Protein AF-A0A3M2G4J8-F1 (afdb_monomer)

Mean predicted aligned error: 15.22 Å

Solvent-accessible surface area (backbone atoms only — not comparable to full-atom values): 12371 Å² total; per-residue (Å²): 129,66,92,89,57,54,75,66,62,50,49,55,54,38,57,73,34,79,82,50,46,74,56,87,51,72,47,81,39,73,73,84,58,72,68,58,63,54,56,43,57,76,70,67,57,76,44,78,45,58,54,90,66,58,70,65,59,54,51,50,52,52,51,51,49,53,53,51,51,51,50,51,52,49,52,54,50,50,51,52,53,47,54,51,50,53,51,55,51,51,53,46,52,69,47,47,54,35,48,50,51,39,49,55,52,51,55,51,75,67,36,89,88,61,86,73,54,73,66,56,50,51,54,48,55,48,52,40,50,50,26,52,52,52,47,51,52,52,51,52,53,51,51,52,51,52,41,72,70,37,99,73,62,78,83,75,56,92,47,92,41,68,44,62,68,57,49,54,50,52,51,49,54,51,48,58,50,39,71,76,37,79,92,54,88,86,79,87,87,79,64,95,83,60,68,73,48,82,55,74,86,78,90,83,124

Sequence (205 aa):
MMPEMNGYDFDNQLRNDPELAVIPFVFLTAKTALPDVRFGKELGVDDYIKKPFESMDLISTVKGKLKRAKERRRVIAQEADRLKNDILFHLRHEIMTPLTTIQGWTDLLTCPEIEFTPDQLQEWLHMMRWACNRISKLMDDFTQLIYLQSDSGFFLYREHCESIPLLARVQTAIRTFGTAHPELTLRDIITSDTPACFGLPGFTG

Structure (mmCIF, N/CA/C/O backbone):
data_AF-A0A3M2G4J8-F1
#
_entry.id   AF-A0A3M2G4J8-F1
#
loop_
_atom_site.group_PDB
_atom_site.id
_atom_site.type_symbol
_atom_site.label_atom_id
_atom_site.label_alt_id
_atom_site.label_comp_id
_atom_site.label_asym_id
_atom_site.label_entity_id
_atom_site.label_seq_id
_atom_site.pdbx_PDB_ins_code
_atom_site.Cartn_x
_atom_site.Cartn_y
_atom_site.Cartn_z
_atom_site.occupancy
_atom_site.B_iso_or_equiv
_atom_site.auth_seq_id
_atom_site.auth_comp_id
_atom_site.auth_asym_id
_atom_site.auth_atom_id
_atom_site.pdbx_PDB_model_num
ATOM 1 N N . MET A 1 1 ? -30.275 -7.104 34.104 1.00 55.69 1 MET A N 1
ATOM 2 C CA . MET A 1 1 ? -29.550 -7.680 32.949 1.00 55.69 1 MET A CA 1
ATOM 3 C C . MET A 1 1 ? -30.262 -7.233 31.683 1.00 55.69 1 MET A C 1
ATOM 5 O O . MET A 1 1 ? -31.435 -6.892 31.789 1.00 55.69 1 MET A O 1
ATOM 9 N N . MET A 1 2 ? -29.566 -7.160 30.545 1.00 70.31 2 MET A N 1
ATOM 10 C CA . MET A 1 2 ? -30.222 -6.915 29.253 1.00 70.31 2 MET A CA 1
ATOM 11 C C . MET A 1 2 ? -31.077 -8.146 28.881 1.00 70.31 2 MET A C 1
ATOM 13 O O . MET A 1 2 ? -3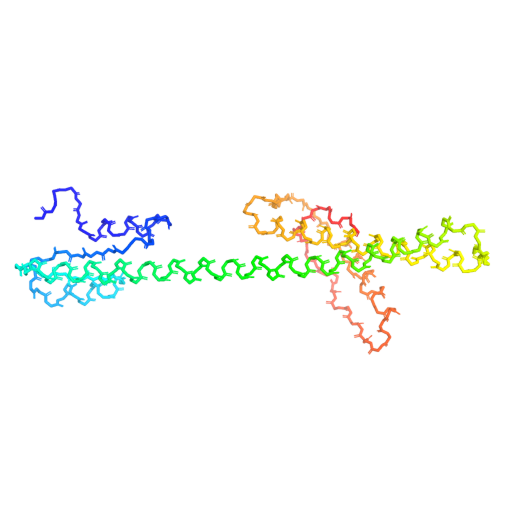0.651 -9.257 29.195 1.00 70.31 2 MET A O 1
ATOM 17 N N . PRO A 1 3 ? -32.285 -7.964 28.317 1.00 61.69 3 PRO A N 1
ATOM 18 C CA . PRO A 1 3 ? -33.289 -9.028 28.204 1.00 61.69 3 PRO A CA 1
ATOM 19 C C . PRO A 1 3 ? -33.017 -10.072 27.109 1.00 61.69 3 PRO A C 1
ATOM 21 O O . PRO A 1 3 ? -33.463 -11.203 27.259 1.00 61.69 3 PRO A O 1
ATOM 24 N N . GLU A 1 4 ? -32.283 -9.727 26.048 1.00 77.06 4 GLU A N 1
ATOM 25 C CA . GLU A 1 4 ? -32.084 -10.613 24.883 1.00 77.06 4 GLU A CA 1
ATOM 26 C C . GLU A 1 4 ? -30.658 -11.168 24.764 1.00 77.06 4 GLU A C 1
ATOM 28 O O . GLU A 1 4 ? -30.461 -12.279 24.285 1.00 77.06 4 GLU A O 1
ATOM 33 N N . MET A 1 5 ? -29.655 -10.413 25.214 1.00 80.06 5 MET A N 1
ATOM 34 C CA . MET A 1 5 ? -28.240 -10.740 25.030 1.00 80.06 5 MET A CA 1
ATOM 35 C C . MET A 1 5 ? -27.415 -10.185 26.189 1.00 80.06 5 MET A C 1
ATOM 37 O O . MET A 1 5 ? -27.711 -9.106 26.709 1.00 80.06 5 MET A O 1
ATOM 41 N N . ASN A 1 6 ? -26.374 -10.904 26.615 1.00 81.00 6 ASN A N 1
ATOM 42 C CA . ASN A 1 6 ? -25.459 -10.408 27.640 1.00 81.00 6 ASN A CA 1
ATOM 43 C C . ASN A 1 6 ? -24.343 -9.539 27.009 1.00 81.00 6 ASN A C 1
ATOM 45 O O . ASN A 1 6 ? -24.124 -9.551 25.803 1.00 81.00 6 ASN A O 1
ATOM 49 N N . GLY A 1 7 ? -23.632 -8.741 27.812 1.00 78.88 7 GLY A N 1
ATOM 50 C CA . GLY A 1 7 ? -22.611 -7.835 27.265 1.00 78.88 7 GLY A CA 1
ATOM 51 C C . GLY A 1 7 ? -21.386 -8.540 26.658 1.00 78.88 7 GLY A C 1
ATOM 52 O O . GLY A 1 7 ? -20.720 -7.944 25.822 1.00 78.88 7 GLY A O 1
ATOM 53 N N . TYR A 1 8 ? -21.088 -9.777 27.069 1.00 79.00 8 TYR A N 1
ATOM 54 C CA . TYR A 1 8 ? -19.973 -10.566 26.535 1.00 79.00 8 TYR A CA 1
ATOM 55 C C . TYR A 1 8 ? -20.305 -11.141 25.158 1.00 79.00 8 TYR A C 1
ATOM 57 O O . TYR A 1 8 ? -19.478 -11.073 24.257 1.00 79.00 8 TYR A O 1
ATOM 65 N N . ASP A 1 9 ? -21.532 -11.632 24.972 1.00 83.44 9 ASP A N 1
ATOM 66 C CA . ASP A 1 9 ? -22.023 -12.091 23.670 1.00 83.44 9 ASP A CA 1
ATOM 67 C C . ASP A 1 9 ? -22.007 -10.938 22.654 1.00 83.44 9 ASP A C 1
ATOM 69 O O . ASP A 1 9 ? -21.616 -11.126 21.502 1.00 83.44 9 ASP A O 1
ATOM 73 N N . PHE A 1 10 ? -22.369 -9.727 23.100 1.00 85.44 10 PHE A N 1
ATOM 74 C CA . PHE A 1 10 ? -22.318 -8.523 22.272 1.00 85.44 10 PHE A CA 1
ATOM 75 C C . PHE A 1 10 ? -20.889 -8.121 21.890 1.00 85.44 10 PHE A C 1
ATOM 77 O O . PHE A 1 10 ? -20.639 -7.830 20.724 1.00 85.44 10 PHE A O 1
ATOM 84 N N . ASP A 1 11 ? -19.944 -8.120 22.840 1.00 83.25 11 ASP A N 1
ATOM 85 C CA . ASP A 1 11 ? -18.530 -7.855 22.534 1.00 83.25 11 ASP A CA 1
ATOM 86 C C . ASP A 1 11 ? -17.995 -8.893 21.540 1.00 83.25 11 ASP A C 1
ATOM 88 O O . ASP A 1 11 ? -17.406 -8.519 20.534 1.00 83.25 11 ASP A O 1
ATOM 92 N N . ASN A 1 12 ? -18.299 -10.179 21.729 1.00 84.19 12 ASN A N 1
ATOM 93 C CA . ASN A 1 12 ? -17.880 -11.220 20.793 1.00 84.19 12 ASN A CA 1
ATOM 94 C C . ASN A 1 12 ? -18.434 -10.990 19.372 1.00 84.19 12 ASN A C 1
ATOM 96 O O . ASN A 1 12 ? -17.702 -11.119 18.395 1.00 84.19 12 ASN A O 1
ATOM 100 N N . GLN A 1 13 ? -19.704 -10.592 19.232 1.00 87.50 13 GLN A N 1
ATOM 101 C CA . GLN A 1 13 ? -20.263 -10.217 17.925 1.00 87.50 13 GLN A CA 1
ATOM 102 C C . GLN A 1 13 ? -19.552 -9.000 17.322 1.00 87.50 13 GLN A C 1
ATOM 104 O O . GLN A 1 13 ? -19.205 -9.020 16.145 1.00 87.50 13 GLN A O 1
ATOM 109 N N . LEU A 1 14 ? -19.280 -7.975 18.132 1.00 87.75 14 LEU A N 1
ATOM 110 C CA . LEU A 1 14 ? -18.589 -6.762 17.699 1.00 87.75 14 LEU A CA 1
ATOM 111 C C . LEU A 1 14 ? -17.146 -7.041 17.248 1.00 87.75 14 LEU A C 1
ATOM 113 O O . LEU A 1 14 ? -16.676 -6.427 16.296 1.00 87.75 14 LEU A O 1
ATOM 117 N N . ARG A 1 15 ? -16.441 -7.972 17.903 1.00 84.81 15 ARG A N 1
ATOM 118 C CA . ARG A 1 15 ? -15.071 -8.364 17.527 1.00 84.81 15 ARG A CA 1
ATOM 119 C C . ARG A 1 15 ? -15.006 -9.227 16.267 1.00 84.81 15 ARG A C 1
ATOM 121 O O . ARG A 1 15 ? -13.965 -9.232 15.618 1.00 84.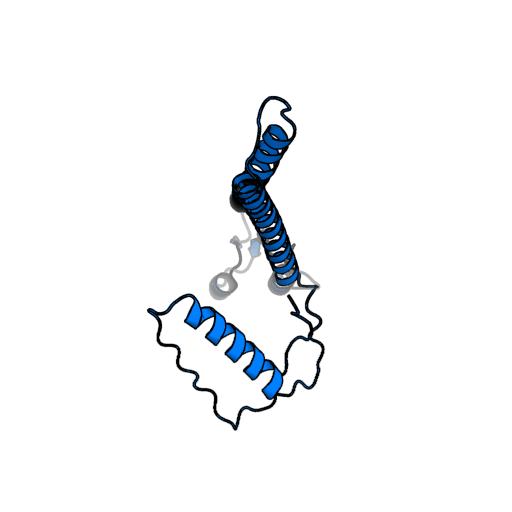81 15 ARG A O 1
ATOM 128 N N . ASN A 1 16 ? -16.087 -9.920 15.913 1.00 87.88 16 ASN A N 1
ATOM 129 C 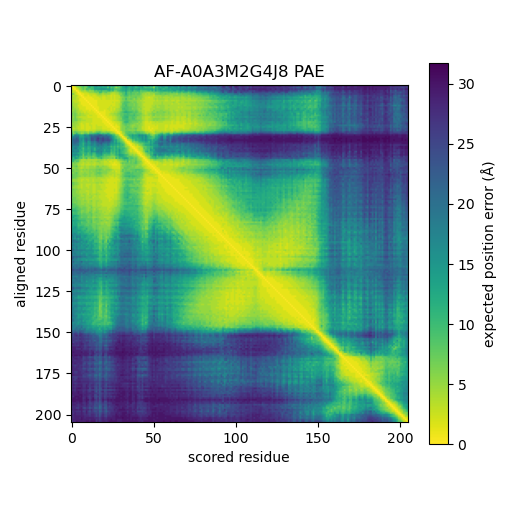CA . ASN A 1 16 ? -16.161 -10.719 14.686 1.00 87.88 16 ASN A CA 1
ATOM 130 C C . ASN A 1 16 ? -16.419 -9.879 13.424 1.00 87.88 16 ASN A C 1
ATOM 132 O O . ASN A 1 16 ? -16.225 -10.380 12.319 1.00 87.88 16 ASN A O 1
ATOM 136 N N . ASP A 1 17 ? -16.826 -8.617 13.571 1.00 90.00 17 ASP A N 1
ATOM 137 C CA . ASP A 1 17 ? -16.954 -7.666 12.468 1.00 90.00 17 ASP A CA 1
ATOM 138 C C . ASP A 1 17 ? -15.684 -6.790 12.384 1.00 90.00 17 ASP A C 1
ATOM 140 O O . ASP A 1 17 ? -15.419 -6.015 13.309 1.00 90.00 17 ASP A O 1
ATOM 144 N N . PRO A 1 18 ? -14.887 -6.870 11.300 1.00 86.62 18 PRO A N 1
ATOM 145 C CA . PRO A 1 18 ? -13.655 -6.095 11.157 1.00 86.62 18 PRO A CA 1
ATOM 146 C C . PRO A 1 18 ? -13.840 -4.574 11.252 1.00 86.62 18 PRO A C 1
ATOM 148 O O . PRO A 1 18 ? -12.937 -3.880 11.726 1.00 86.62 18 PRO A O 1
ATOM 151 N N . GLU A 1 19 ? -14.986 -4.037 10.823 1.00 87.12 19 GLU A N 1
ATOM 152 C CA . GLU A 1 19 ? -15.259 -2.598 10.885 1.00 87.12 19 GLU A CA 1
ATOM 153 C C . GLU A 1 19 ? -15.575 -2.152 12.315 1.00 87.12 19 GLU A C 1
ATOM 155 O O . GLU A 1 19 ? -15.137 -1.085 12.766 1.00 87.12 19 GLU A O 1
ATOM 160 N N . LEU A 1 20 ? -16.305 -2.988 13.057 1.00 87.62 20 LEU A N 1
ATOM 161 C CA . LEU A 1 20 ? -16.731 -2.684 14.421 1.00 87.62 20 LEU A CA 1
ATOM 162 C C . LEU A 1 20 ? -15.667 -3.037 15.465 1.00 87.62 20 LEU A C 1
ATOM 164 O O . LEU A 1 20 ? -15.574 -2.353 16.486 1.00 87.62 20 LEU A O 1
ATOM 168 N N . ALA A 1 21 ? -14.799 -4.013 15.191 1.00 86.50 21 ALA A N 1
ATOM 169 C CA . ALA A 1 21 ? -13.738 -4.460 16.093 1.00 86.50 21 ALA A CA 1
ATOM 170 C C . ALA A 1 21 ? -12.758 -3.339 16.488 1.00 86.50 21 ALA A C 1
ATOM 172 O O . ALA A 1 21 ? -12.118 -3.409 17.541 1.00 86.50 21 ALA A O 1
ATOM 173 N N . VAL A 1 22 ? -12.651 -2.285 15.671 1.00 85.69 22 VAL A N 1
ATOM 174 C CA . VAL A 1 22 ? -11.794 -1.111 15.910 1.00 85.69 22 VAL A CA 1
ATOM 175 C C . VAL A 1 22 ? -12.403 -0.137 16.936 1.00 85.69 22 VAL A C 1
ATOM 177 O O . VAL A 1 22 ? -11.704 0.733 17.471 1.00 85.69 22 VAL A O 1
ATOM 180 N N . ILE A 1 23 ? -13.704 -0.241 17.217 1.00 87.81 23 ILE A N 1
ATOM 181 C CA . ILE A 1 23 ? -14.420 0.648 18.135 1.00 87.81 23 ILE A CA 1
ATOM 182 C C . ILE A 1 23 ? -14.096 0.252 19.589 1.00 87.81 23 ILE A C 1
ATOM 184 O O . ILE A 1 23 ? -14.262 -0.910 19.956 1.00 87.81 23 ILE A O 1
ATOM 188 N N . PRO A 1 24 ? -13.645 1.189 20.451 1.00 87.50 24 PRO A N 1
ATOM 189 C CA . PRO A 1 24 ? -13.393 0.884 21.859 1.00 87.50 24 PRO A CA 1
ATOM 190 C C . PRO A 1 24 ? -14.676 0.487 22.597 1.00 87.50 24 PRO A C 1
ATOM 192 O O . PRO A 1 24 ? -15.661 1.227 22.548 1.00 87.50 24 PRO A O 1
ATOM 195 N N . PHE A 1 25 ? -14.637 -0.615 23.348 1.00 86.38 25 PHE A N 1
ATOM 196 C CA . PHE A 1 25 ? -15.792 -1.134 24.083 1.00 86.38 25 PHE A CA 1
ATOM 197 C C . PHE A 1 25 ? -15.581 -1.087 25.604 1.00 86.38 25 PHE A C 1
ATOM 199 O O . PHE A 1 25 ? -14.571 -1.557 26.121 1.00 86.38 25 PHE A O 1
ATOM 206 N N . VAL A 1 26 ? -16.531 -0.501 26.341 1.00 86.62 26 VAL A N 1
ATOM 207 C CA . VAL A 1 26 ? -16.443 -0.331 27.803 1.00 86.62 26 VAL A CA 1
ATOM 208 C C . VAL A 1 26 ? -17.647 -0.971 28.479 1.00 86.62 26 VAL A C 1
ATOM 210 O O . VAL A 1 26 ? -18.789 -0.582 28.236 1.00 86.62 26 VAL A O 1
ATOM 213 N N . PHE A 1 27 ? -17.394 -1.905 29.392 1.00 84.62 27 PHE A N 1
ATOM 214 C CA . PHE A 1 27 ? -18.445 -2.545 30.176 1.00 84.62 27 PHE A CA 1
ATOM 215 C C . PHE A 1 27 ? -18.881 -1.678 31.355 1.00 84.62 27 PHE A C 1
ATOM 217 O O . PHE A 1 27 ? -18.054 -1.180 32.116 1.00 84.62 27 PHE A O 1
ATOM 224 N N . LEU A 1 28 ? -20.193 -1.586 31.582 1.00 84.69 28 LEU A N 1
ATOM 225 C CA . LEU A 1 28 ? -20.757 -1.017 32.808 1.00 84.69 28 LEU A CA 1
ATOM 226 C C . LEU A 1 28 ? -21.300 -2.146 33.700 1.00 84.69 28 LEU A C 1
ATOM 228 O O . LEU A 1 28 ? -22.351 -2.712 33.399 1.00 84.69 28 LEU A O 1
ATOM 232 N N . THR A 1 29 ? -20.630 -2.464 34.810 1.00 76.62 29 THR A N 1
ATOM 233 C CA . THR A 1 29 ? -20.971 -3.621 35.665 1.00 76.62 29 THR A CA 1
ATOM 234 C C . THR A 1 29 ? -21.462 -3.222 37.055 1.00 76.62 29 THR A C 1
ATOM 236 O O . THR A 1 29 ? -20.885 -2.356 37.696 1.00 76.62 29 THR A O 1
ATOM 239 N N . ALA A 1 30 ? -22.518 -3.869 37.555 1.00 72.38 30 ALA A N 1
ATOM 240 C CA . ALA A 1 30 ? -22.974 -3.733 38.946 1.00 72.38 30 ALA A CA 1
ATOM 241 C C . ALA A 1 30 ? -22.403 -4.821 39.879 1.00 72.38 30 ALA A C 1
ATOM 243 O O . ALA A 1 30 ? -22.614 -4.769 41.087 1.00 72.38 30 ALA A O 1
AT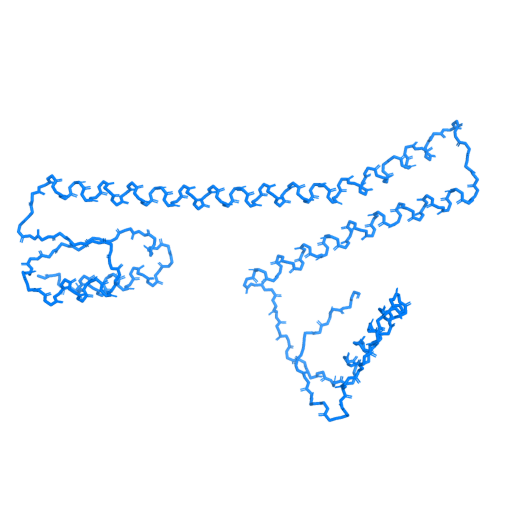OM 244 N N . LYS A 1 31 ? -21.710 -5.833 39.334 1.00 59.22 31 LYS A N 1
ATOM 245 C CA . LYS A 1 31 ? -21.216 -6.976 40.109 1.00 59.22 31 LYS A CA 1
ATOM 246 C C . LYS A 1 31 ? -19.821 -6.682 40.662 1.00 59.22 31 LYS A C 1
ATOM 248 O O . LYS A 1 31 ? -18.872 -6.449 39.921 1.00 59.22 31 LYS A O 1
ATOM 253 N N . THR A 1 32 ? -19.704 -6.720 41.986 1.00 53.69 32 THR A N 1
ATOM 254 C CA . THR A 1 32 ? -18.460 -6.571 42.760 1.00 53.69 32 THR A CA 1
ATOM 255 C C . THR A 1 32 ? -17.601 -7.840 42.800 1.00 53.69 32 THR A C 1
ATOM 257 O O . THR A 1 32 ? -16.528 -7.823 43.40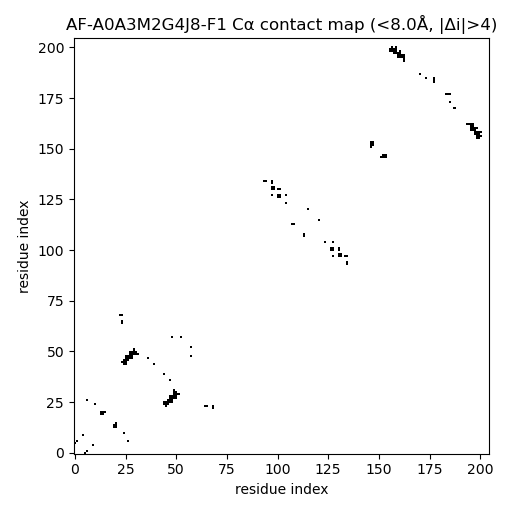2 1.00 53.69 32 THR A O 1
ATOM 260 N N . ALA A 1 33 ? -18.032 -8.936 42.168 1.00 50.47 33 ALA A N 1
ATOM 261 C CA . ALA A 1 33 ? -17.347 -10.218 42.243 1.00 50.47 33 ALA A CA 1
ATOM 262 C C . ALA A 1 33 ? -16.006 -10.188 41.479 1.00 50.47 33 ALA A C 1
ATOM 264 O O . ALA A 1 33 ? -15.949 -10.035 40.261 1.00 50.47 33 ALA A O 1
ATOM 265 N N . LEU A 1 34 ? -14.918 -10.367 42.231 1.00 47.56 34 LEU A N 1
ATOM 266 C CA . LEU A 1 34 ? -13.525 -10.469 41.776 1.00 47.56 34 LEU A CA 1
ATOM 267 C C . LEU A 1 34 ? -13.235 -11.479 40.631 1.00 47.56 34 LEU A C 1
ATOM 269 O O . LEU A 1 34 ? -12.266 -11.226 39.909 1.00 47.56 34 LEU A O 1
ATOM 273 N N . PRO A 1 35 ? -14.012 -12.564 40.397 1.00 48.69 35 PRO A N 1
ATOM 274 C CA . PRO A 1 35 ? -13.785 -13.458 39.255 1.00 48.69 35 PRO A CA 1
ATOM 275 C C . PRO A 1 35 ? -14.078 -12.814 37.885 1.00 48.69 35 PRO A C 1
ATOM 277 O O . PRO A 1 35 ? -13.351 -13.077 36.931 1.00 48.69 35 PRO A O 1
ATOM 280 N N . ASP A 1 36 ? -15.056 -11.902 37.792 1.00 54.56 36 ASP A N 1
ATOM 281 C CA . ASP A 1 36 ? -15.524 -11.328 36.513 1.00 54.56 36 ASP A CA 1
ATOM 282 C C . ASP A 1 36 ? -14.554 -10.277 35.935 1.00 54.56 36 ASP A C 1
ATOM 284 O O . ASP A 1 36 ? -14.474 -10.075 34.724 1.00 54.56 36 ASP A O 1
ATOM 288 N N . VAL A 1 37 ? -13.761 -9.625 36.793 1.00 54.22 37 VAL A N 1
ATOM 289 C CA . VAL A 1 37 ? -12.750 -8.631 36.381 1.00 54.22 37 VAL A CA 1
ATOM 290 C C . VAL A 1 37 ? -11.482 -9.307 35.842 1.00 54.22 37 VAL A C 1
ATOM 292 O O . VAL A 1 37 ? -10.815 -8.742 34.976 1.00 54.22 37 VAL A O 1
ATOM 295 N N . ARG A 1 38 ? -11.134 -10.513 36.325 1.00 55.19 38 ARG A N 1
ATOM 296 C CA . ARG A 1 38 ? -10.012 -11.299 35.770 1.00 55.19 38 ARG A CA 1
ATOM 297 C C . ARG A 1 38 ? -10.399 -11.937 34.439 1.00 55.19 38 ARG A C 1
ATOM 299 O O . ARG A 1 38 ? -9.670 -11.743 33.474 1.00 55.19 38 ARG A O 1
ATOM 306 N N . PHE A 1 39 ? -11.580 -12.555 34.369 1.00 55.91 39 PHE A N 1
ATOM 307 C CA . PHE A 1 39 ? -12.130 -13.106 33.125 1.00 55.91 39 PHE A CA 1
ATOM 308 C C . PHE A 1 39 ? -12.257 -12.021 32.039 1.00 55.91 39 PHE A C 1
ATOM 310 O O . PHE A 1 39 ? -11.885 -12.213 30.887 1.00 55.91 39 PHE A O 1
ATOM 317 N N . GLY A 1 40 ? -12.666 -10.815 32.440 1.00 53.62 40 GLY A N 1
ATOM 318 C CA . GLY A 1 40 ? -12.756 -9.656 31.561 1.00 53.62 40 GLY A CA 1
ATOM 319 C C . GLY A 1 40 ? -11.429 -9.065 31.063 1.00 53.62 40 GLY A C 1
ATOM 320 O O . GLY A 1 40 ? -11.414 -8.427 30.010 1.00 53.62 40 GLY A O 1
ATOM 321 N N . LYS A 1 41 ? -10.323 -9.265 31.797 1.00 53.69 41 LYS A N 1
ATOM 322 C CA . LYS A 1 41 ? -8.966 -8.905 31.346 1.00 53.69 41 LYS A CA 1
ATOM 323 C C . LYS A 1 41 ? -8.372 -9.958 30.410 1.00 53.69 41 LYS A C 1
ATOM 325 O O . LYS A 1 41 ? -7.621 -9.590 29.515 1.00 53.69 41 LYS A O 1
ATOM 330 N N . GLU A 1 42 ? -8.715 -11.230 30.602 1.00 59.50 42 GLU A N 1
ATOM 331 C CA . GLU A 1 42 ? -8.323 -12.331 29.709 1.00 59.50 42 GLU A CA 1
ATOM 332 C C . GLU A 1 42 ? -9.054 -12.266 28.357 1.00 59.50 42 GLU A C 1
ATOM 334 O O . GLU A 1 42 ? -8.469 -12.607 27.335 1.00 59.50 42 GLU A O 1
ATOM 339 N N . LEU A 1 43 ? -10.278 -11.725 28.329 1.00 57.75 43 LEU A N 1
ATOM 340 C CA . LEU A 1 43 ? -11.057 -11.455 27.109 1.00 57.75 43 LEU A CA 1
ATOM 341 C C . LEU A 1 43 ? -10.592 -10.221 26.307 1.00 57.75 43 LEU A C 1
ATOM 343 O O . LEU A 1 43 ? -11.113 -9.969 25.227 1.00 57.75 43 LEU A O 1
ATOM 347 N N . GLY A 1 44 ? -9.620 -9.443 26.801 1.00 64.06 44 GLY A N 1
ATOM 348 C CA . GLY A 1 44 ? -9.029 -8.332 26.041 1.00 64.06 44 GLY A CA 1
ATOM 349 C C . GLY A 1 44 ? -9.898 -7.074 25.915 1.00 64.06 44 GLY A C 1
ATOM 350 O O . GLY A 1 44 ? -9.658 -6.249 25.034 1.00 64.06 44 GLY A O 1
ATOM 351 N N . VAL A 1 45 ? -10.891 -6.892 26.788 1.00 70.06 45 VAL A N 1
ATOM 352 C CA . VAL A 1 45 ? -11.793 -5.737 26.699 1.00 70.06 45 VAL A CA 1
ATOM 353 C C . VAL A 1 45 ? -11.087 -4.426 27.063 1.00 70.06 45 VAL A C 1
ATOM 355 O O . VAL A 1 45 ? -10.262 -4.386 27.978 1.00 70.06 45 VAL A O 1
ATOM 358 N N . ASP A 1 46 ? -11.444 -3.329 26.382 1.00 75.31 46 ASP A N 1
ATOM 359 C CA . ASP A 1 46 ? -10.798 -2.033 26.566 1.00 75.31 46 ASP A CA 1
ATOM 360 C C . ASP A 1 46 ? -10.955 -1.470 27.990 1.00 75.31 46 ASP A C 1
ATOM 362 O O . ASP A 1 46 ? -9.995 -0.868 28.477 1.00 75.31 46 ASP A O 1
ATOM 366 N N . ASP A 1 47 ? -12.123 -1.583 28.647 1.00 80.88 47 ASP A N 1
ATOM 367 C CA . ASP A 1 47 ? -12.309 -1.134 30.045 1.00 80.88 47 ASP A CA 1
ATOM 368 C C . ASP A 1 47 ? -13.570 -1.645 30.765 1.00 80.88 47 ASP A C 1
ATOM 370 O O . ASP A 1 47 ? -14.525 -2.117 30.144 1.00 80.88 47 ASP A O 1
ATOM 374 N N . TYR A 1 48 ? -13.599 -1.429 32.087 1.00 80.56 48 TYR A N 1
ATOM 375 C CA . TYR A 1 48 ? -14.737 -1.701 32.968 1.00 80.56 48 TYR A CA 1
ATOM 376 C C . TYR A 1 48 ? -15.016 -0.522 33.905 1.00 80.56 48 TYR A C 1
ATOM 378 O O . TYR A 1 48 ? -14.133 -0.060 34.623 1.00 80.56 48 TYR A O 1
ATOM 386 N N . ILE A 1 49 ? -16.278 -0.102 33.992 1.00 84.12 49 ILE A N 1
ATOM 387 C CA . ILE A 1 49 ? -16.753 0.899 34.952 1.00 84.12 49 ILE A CA 1
ATOM 388 C C . ILE A 1 49 ? -17.785 0.242 35.870 1.00 84.12 49 ILE A C 1
ATOM 390 O O . ILE A 1 49 ? -18.779 -0.333 35.418 1.00 84.12 49 ILE A O 1
ATOM 394 N N . LYS A 1 50 ? -17.543 0.313 37.180 1.00 84.06 50 LYS A N 1
ATOM 395 C CA . LYS A 1 50 ? -18.445 -0.245 38.195 1.00 84.06 50 LYS A CA 1
ATOM 396 C C . LYS A 1 50 ? -19.613 0.702 38.466 1.00 84.06 50 LYS A C 1
ATOM 398 O O . LYS A 1 50 ? -19.437 1.910 38.460 1.00 84.06 50 LYS A O 1
ATOM 403 N N . LYS A 1 51 ? -20.797 0.155 38.733 1.00 83.75 51 LYS A N 1
ATOM 404 C CA . LYS A 1 51 ? -21.984 0.890 39.181 1.00 83.75 51 LYS A CA 1
ATOM 405 C C . LYS A 1 51 ? -22.135 0.774 40.707 1.00 83.75 51 LYS A C 1
ATOM 407 O O . LYS A 1 51 ? -21.923 -0.323 41.226 1.00 83.75 51 LYS A O 1
ATOM 412 N N . PRO A 1 52 ? -22.582 1.837 41.400 1.00 87.62 52 PRO A N 1
ATOM 413 C CA . PRO A 1 52 ? -22.775 3.195 40.878 1.00 87.62 52 PRO A CA 1
ATOM 414 C C . PRO A 1 52 ? -21.426 3.861 40.544 1.00 87.62 52 PRO A C 1
ATOM 416 O O . PRO A 1 52 ? -20.424 3.564 41.185 1.00 87.62 52 PRO A O 1
ATOM 419 N N . PHE A 1 53 ? -21.405 4.728 39.530 1.00 85.75 53 PHE A N 1
ATOM 420 C CA . PHE A 1 53 ? -20.232 5.521 39.141 1.00 85.75 53 PHE A CA 1
ATOM 421 C C 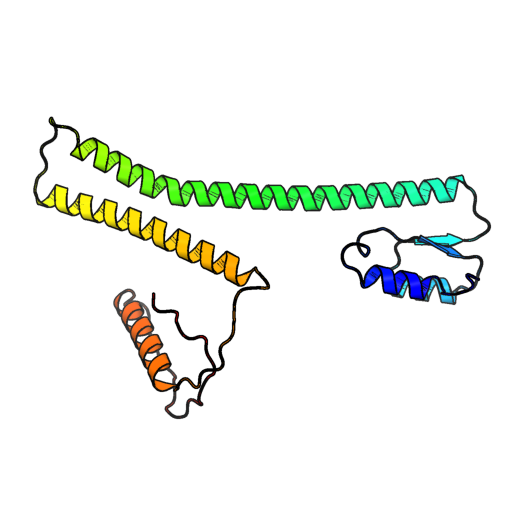. PHE A 1 53 ? -20.557 7.008 39.209 1.00 85.75 53 PHE A C 1
ATOM 423 O O . PHE A 1 53 ? -21.716 7.402 39.050 1.00 85.75 53 PHE A O 1
ATOM 430 N N . GLU A 1 54 ? -19.528 7.834 39.367 1.00 91.44 54 GLU A N 1
ATOM 431 C CA . GLU A 1 54 ? -19.658 9.271 39.176 1.00 91.44 54 GLU A CA 1
ATOM 432 C C . GLU A 1 54 ? -19.617 9.630 37.686 1.00 91.44 54 GLU A C 1
ATOM 434 O O . GLU A 1 54 ? -18.855 9.063 36.897 1.00 91.44 54 GLU A O 1
ATOM 439 N N . SER A 1 55 ? -20.427 10.608 37.277 1.00 92.12 55 SER A N 1
ATOM 440 C CA . SER A 1 55 ? -20.495 11.053 35.878 1.00 92.12 55 SER A CA 1
ATOM 441 C C . SER A 1 55 ? -19.137 11.518 35.346 1.00 92.12 55 SER A C 1
ATOM 443 O O . SER A 1 55 ? -18.823 11.298 34.175 1.00 92.12 55 SER A O 1
ATOM 445 N N . MET A 1 56 ? -18.316 12.135 36.201 1.00 91.12 56 MET A N 1
ATOM 446 C CA . MET A 1 56 ? -16.981 12.606 35.826 1.00 91.12 56 MET A CA 1
ATOM 447 C C . MET A 1 56 ? -16.018 11.457 35.521 1.00 91.12 56 MET A C 1
ATOM 449 O O . MET A 1 56 ? -15.253 11.565 34.559 1.00 91.12 56 MET A O 1
ATOM 453 N N . ASP A 1 57 ? -16.110 10.341 36.247 1.00 87.25 57 ASP A N 1
ATOM 454 C CA . ASP A 1 57 ? -15.301 9.148 35.983 1.00 87.25 57 ASP A CA 1
ATOM 455 C C . ASP A 1 57 ? -15.658 8.530 34.629 1.00 87.25 57 ASP A C 1
ATOM 457 O O . ASP A 1 57 ? -14.775 8.225 33.824 1.00 87.25 57 ASP A O 1
ATOM 461 N N . LEU A 1 58 ? -16.957 8.422 34.322 1.00 89.75 58 LEU A N 1
ATOM 462 C CA . LEU A 1 58 ? -17.422 7.941 33.019 1.00 89.75 58 LEU A CA 1
ATOM 463 C C . LEU A 1 58 ? -16.929 8.843 31.878 1.00 89.75 58 LEU A C 1
ATOM 465 O O . LEU A 1 58 ? -16.382 8.351 30.889 1.00 89.75 58 LEU A O 1
ATOM 469 N N . ILE A 1 59 ? -17.084 10.163 32.021 1.00 93.31 59 ILE A N 1
ATOM 470 C CA . ILE A 1 59 ? -16.633 11.136 31.018 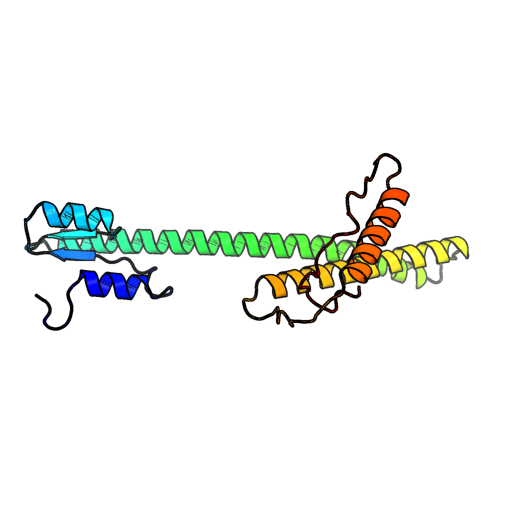1.00 93.31 59 ILE A CA 1
ATOM 471 C C . ILE A 1 59 ? -15.118 11.037 30.808 1.00 93.31 59 ILE A C 1
ATOM 473 O O . ILE A 1 59 ? -14.657 11.070 29.664 1.00 93.31 59 ILE A O 1
ATOM 477 N N . SER A 1 60 ? -14.342 10.912 31.887 1.00 92.19 60 SER A N 1
ATOM 478 C CA . SER A 1 60 ? -12.884 10.787 31.828 1.00 92.19 60 SER A CA 1
ATOM 479 C C . SER A 1 60 ? -12.460 9.531 31.062 1.00 92.19 60 SER A C 1
ATOM 481 O O . SER A 1 60 ? -11.670 9.617 30.115 1.00 92.19 60 SER A O 1
ATOM 483 N N . THR A 1 61 ? -13.064 8.382 31.381 1.00 89.44 61 THR A N 1
ATOM 484 C CA . THR A 1 61 ? -12.797 7.108 30.702 1.00 89.44 61 THR A CA 1
ATOM 485 C C . THR A 1 61 ? -13.123 7.188 29.212 1.00 89.44 61 THR A C 1
ATOM 487 O O . THR A 1 61 ? -12.268 6.882 28.377 1.00 89.44 61 THR A O 1
ATOM 490 N N . VAL A 1 62 ? -14.314 7.678 28.849 1.00 91.81 62 VAL A N 1
ATOM 491 C CA . VAL A 1 62 ? -14.736 7.807 27.443 1.00 91.81 62 VAL A CA 1
ATOM 492 C C . VAL A 1 62 ? -13.809 8.747 26.668 1.00 91.81 62 VAL A C 1
ATOM 494 O O . VAL A 1 62 ? -13.329 8.389 25.590 1.00 91.81 62 VAL A O 1
ATOM 497 N N . LYS A 1 63 ? -13.475 9.920 27.226 1.00 94.19 63 LYS A N 1
ATOM 498 C CA . LYS A 1 63 ? -12.521 10.857 26.604 1.00 94.19 63 LYS A CA 1
ATOM 499 C C . LYS A 1 63 ? -11.154 10.210 26.388 1.00 94.19 63 LYS A C 1
ATOM 501 O O . LYS A 1 63 ? -10.561 10.376 25.321 1.00 94.19 63 LYS A O 1
ATOM 506 N N . GLY A 1 64 ? -10.667 9.451 27.369 1.00 92.81 64 GLY A N 1
ATOM 507 C CA . GLY A 1 64 ? -9.414 8.708 27.275 1.00 92.81 64 GLY A CA 1
ATOM 508 C C . GLY A 1 64 ? -9.414 7.692 26.129 1.00 92.81 64 GLY A C 1
ATOM 509 O O . GLY A 1 64 ? -8.464 7.662 25.340 1.00 92.81 64 GLY A O 1
ATOM 510 N N . LYS A 1 65 ? -10.486 6.901 25.984 1.00 91.31 65 LYS A N 1
ATOM 511 C CA . LYS A 1 65 ? -10.616 5.914 24.896 1.00 91.31 65 LYS A CA 1
ATOM 512 C C . LYS A 1 65 ? -10.707 6.569 23.526 1.00 91.31 65 LYS A C 1
ATOM 514 O O . LYS A 1 65 ? -9.972 6.169 22.626 1.00 91.31 65 LYS A O 1
ATOM 519 N N . LEU A 1 66 ? -11.529 7.608 23.380 1.00 91.69 66 LEU A N 1
ATOM 520 C CA . LEU A 1 66 ? -11.662 8.336 22.116 1.00 91.69 66 LEU A CA 1
ATOM 521 C C . LEU A 1 66 ? -10.340 8.983 21.694 1.00 91.69 66 LEU A C 1
ATOM 523 O O . LEU A 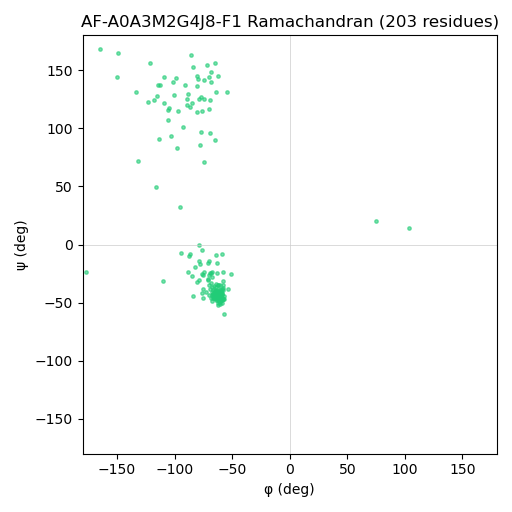1 66 ? -9.958 8.892 20.528 1.00 91.69 66 LEU A O 1
ATOM 527 N N . LYS A 1 67 ? -9.595 9.576 22.637 1.00 93.88 67 LYS A N 1
ATOM 528 C CA . LYS A 1 67 ? -8.271 10.148 22.359 1.00 93.88 67 LYS A CA 1
ATOM 529 C C . LYS A 1 67 ? -7.294 9.083 21.855 1.00 93.88 67 LYS A C 1
ATOM 531 O O . LYS A 1 67 ? -6.639 9.302 20.841 1.00 93.88 67 LYS A O 1
ATOM 536 N N . ARG A 1 68 ? -7.219 7.924 22.522 1.00 90.69 68 ARG A N 1
ATOM 537 C CA . ARG A 1 68 ? -6.350 6.809 22.099 1.00 90.69 68 ARG A CA 1
ATOM 538 C C . ARG A 1 68 ? -6.763 6.233 20.744 1.00 90.69 68 ARG A C 1
ATOM 540 O O . ARG A 1 68 ? -5.897 5.961 19.921 1.00 90.69 68 ARG A O 1
ATOM 547 N N . ALA A 1 69 ? -8.062 6.080 20.491 1.00 89.62 69 ALA A N 1
ATOM 548 C CA . ALA A 1 69 ? -8.572 5.606 19.207 1.00 89.62 69 ALA A CA 1
ATOM 549 C C . ALA A 1 69 ? -8.233 6.575 18.065 1.00 89.62 69 ALA A C 1
ATOM 551 O O . ALA A 1 69 ? -7.777 6.143 17.008 1.00 89.62 69 ALA A O 1
ATOM 552 N N . LYS A 1 70 ? -8.388 7.885 18.298 1.00 91.31 70 LYS A N 1
ATOM 553 C CA . LYS A 1 70 ? -8.004 8.924 17.336 1.00 91.31 70 LYS A CA 1
ATOM 554 C C . LYS A 1 70 ? -6.506 8.891 17.035 1.00 91.31 70 LYS A C 1
ATOM 556 O O . LYS A 1 70 ? -6.133 8.963 15.870 1.00 91.31 70 LYS A O 1
ATOM 561 N N . GLU A 1 71 ? -5.667 8.750 18.059 1.00 92.94 71 GLU A N 1
ATOM 562 C CA . GLU A 1 71 ? -4.214 8.689 17.874 1.00 92.94 71 GLU A CA 1
ATOM 563 C C . GLU A 1 71 ? -3.789 7.437 17.100 1.00 92.94 71 GLU A C 1
ATOM 565 O O . GLU A 1 71 ? -3.030 7.541 16.144 1.00 92.94 71 GLU A O 1
ATOM 570 N N . ARG A 1 72 ? -4.355 6.265 17.422 1.00 89.56 72 ARG A N 1
ATOM 571 C CA . ARG A 1 72 ? -4.105 5.033 16.656 1.00 89.56 72 ARG A CA 1
ATOM 572 C C . ARG A 1 72 ? -4.479 5.186 15.183 1.00 89.56 72 ARG A C 1
ATOM 574 O O . ARG A 1 72 ? -3.675 4.855 14.321 1.00 89.56 72 ARG A O 1
ATOM 581 N N . ARG A 1 73 ? -5.664 5.734 14.891 1.00 88.88 73 ARG A N 1
ATOM 582 C CA . ARG A 1 73 ? -6.094 6.007 13.508 1.00 88.88 73 ARG A CA 1
ATOM 583 C C . ARG A 1 73 ? -5.143 6.963 12.795 1.00 88.88 73 ARG A C 1
ATOM 585 O O . ARG A 1 73 ? -4.843 6.751 11.629 1.00 88.88 73 ARG A O 1
ATOM 592 N N . ARG A 1 74 ? -4.654 7.990 13.495 1.00 92.19 74 ARG A N 1
ATOM 593 C CA . ARG A 1 74 ? -3.690 8.943 12.943 1.00 92.19 74 ARG A CA 1
ATOM 594 C C . ARG A 1 74 ? -2.371 8.266 12.577 1.00 92.19 74 ARG A C 1
ATOM 596 O O . ARG A 1 74 ? -1.900 8.485 11.471 1.00 92.19 74 ARG A O 1
ATOM 603 N N . VAL A 1 75 ? -1.810 7.448 13.467 1.00 92.56 75 VAL A N 1
ATOM 604 C CA . VAL A 1 75 ? -0.553 6.724 13.213 1.00 92.56 75 VAL A CA 1
ATOM 605 C C . VAL A 1 75 ? -0.704 5.772 12.026 1.00 92.56 75 VAL A C 1
ATOM 607 O O . VAL A 1 75 ? 0.128 5.792 11.129 1.00 92.56 75 VAL A O 1
ATOM 610 N N . ILE A 1 76 ? -1.794 5.000 11.975 1.00 89.81 76 ILE A N 1
ATOM 611 C CA . ILE A 1 76 ? -2.069 4.084 10.857 1.00 89.81 76 ILE A CA 1
ATOM 612 C C . ILE A 1 76 ? -2.196 4.854 9.535 1.00 89.81 76 ILE A C 1
ATOM 614 O O . ILE A 1 76 ? -1.596 4.462 8.539 1.00 89.81 76 ILE A O 1
ATOM 618 N N . ALA A 1 77 ? -2.939 5.965 9.524 1.00 89.31 77 ALA A N 1
ATOM 619 C CA . ALA A 1 77 ? -3.093 6.792 8.329 1.00 89.31 77 ALA A CA 1
ATOM 620 C C . ALA A 1 77 ? -1.760 7.407 7.874 1.00 89.31 77 ALA A C 1
ATOM 622 O O . ALA A 1 77 ? -1.458 7.400 6.687 1.00 89.31 77 ALA A O 1
ATOM 623 N N . GLN A 1 78 ? -0.940 7.889 8.812 1.00 92.31 78 GLN A N 1
ATOM 624 C CA . GLN A 1 78 ? 0.380 8.444 8.507 1.00 92.31 78 GLN A CA 1
ATOM 625 C C . GLN A 1 78 ? 1.333 7.398 7.930 1.00 92.31 78 GLN A C 1
ATOM 627 O O . GLN A 1 78 ? 2.074 7.707 7.001 1.00 92.31 78 GLN A O 1
ATOM 632 N N . GLU A 1 79 ? 1.308 6.175 8.455 1.00 90.19 79 GLU A N 1
ATOM 633 C CA . GLU A 1 79 ? 2.134 5.088 7.933 1.00 90.19 79 GLU A CA 1
ATOM 634 C C . GLU A 1 79 ? 1.685 4.675 6.527 1.00 90.19 79 GLU A C 1
ATOM 636 O O . GLU A 1 79 ? 2.515 4.504 5.636 1.00 90.19 79 GLU A O 1
ATOM 641 N N . ALA A 1 80 ? 0.371 4.607 6.290 1.00 88.25 80 ALA A N 1
ATOM 642 C CA . ALA A 1 80 ? -0.182 4.352 4.963 1.00 88.25 80 ALA A CA 1
ATOM 643 C C . ALA A 1 80 ? 0.208 5.449 3.955 1.00 88.25 80 ALA A C 1
ATOM 645 O O . ALA A 1 80 ? 0.633 5.142 2.841 1.00 88.25 80 ALA A O 1
ATOM 646 N N . ASP A 1 81 ? 0.120 6.723 4.350 1.00 90.19 81 ASP A N 1
ATOM 647 C CA . ASP A 1 81 ? 0.538 7.854 3.515 1.00 90.19 81 ASP A CA 1
ATOM 648 C C . ASP A 1 81 ? 2.043 7.829 3.232 1.00 90.19 81 ASP A C 1
ATOM 650 O O . ASP A 1 81 ? 2.467 8.104 2.108 1.00 90.19 81 ASP A O 1
ATOM 654 N N . ARG A 1 82 ? 2.862 7.480 4.229 1.00 90.56 82 ARG A N 1
ATOM 655 C CA . ARG A 1 82 ? 4.311 7.340 4.064 1.00 90.56 82 ARG A CA 1
ATOM 656 C C . ARG A 1 82 ? 4.645 6.242 3.062 1.00 90.56 82 ARG A C 1
ATOM 658 O O . ARG A 1 82 ? 5.342 6.519 2.092 1.00 90.56 82 ARG A O 1
ATOM 665 N N . LEU A 1 83 ? 4.092 5.044 3.246 1.00 87.69 83 LEU A N 1
ATOM 666 C CA . LEU A 1 83 ? 4.311 3.917 2.342 1.00 87.69 83 LEU A CA 1
ATOM 667 C C . LEU A 1 83 ? 3.869 4.252 0.913 1.00 87.69 83 LEU A C 1
ATOM 669 O O . LEU A 1 83 ? 4.593 3.987 -0.044 1.00 87.69 83 LEU A O 1
ATOM 673 N N . LYS A 1 84 ? 2.705 4.894 0.763 1.00 86.56 84 LYS A N 1
ATOM 674 C CA . LYS A 1 84 ? 2.221 5.381 -0.532 1.00 86.56 84 LYS A CA 1
ATOM 675 C C . LYS A 1 84 ? 3.222 6.336 -1.183 1.00 86.56 84 LYS A C 1
ATOM 677 O O . LYS A 1 84 ? 3.506 6.199 -2.371 1.00 86.56 84 LYS A O 1
ATOM 682 N N . ASN A 1 85 ? 3.741 7.307 -0.435 1.00 88.12 85 ASN A N 1
ATOM 683 C CA . ASN A 1 85 ? 4.699 8.275 -0.964 1.00 88.12 85 ASN A CA 1
ATOM 684 C C . ASN A 1 85 ? 6.035 7.622 -1.337 1.00 88.12 85 ASN A C 1
ATOM 686 O O . ASN A 1 85 ? 6.577 7.948 -2.391 1.00 88.12 85 ASN A O 1
ATOM 690 N N . ASP A 1 86 ? 6.521 6.674 -0.535 1.00 87.62 86 ASP A N 1
ATOM 691 C CA . ASP A 1 86 ? 7.752 5.927 -0.813 1.00 87.62 86 ASP A CA 1
ATOM 692 C C . ASP A 1 86 ? 7.613 5.095 -2.101 1.00 87.62 86 ASP A C 1
ATOM 694 O O . ASP A 1 86 ? 8.477 5.152 -2.979 1.00 87.62 86 ASP A O 1
ATOM 698 N N . ILE A 1 87 ? 6.476 4.408 -2.281 1.00 86.19 87 ILE A N 1
ATOM 699 C CA . ILE A 1 87 ? 6.154 3.683 -3.521 1.00 86.19 87 ILE A CA 1
ATOM 700 C C . ILE A 1 87 ? 6.141 4.643 -4.715 1.00 86.19 87 ILE A C 1
ATOM 702 O O . ILE A 1 87 ? 6.797 4.390 -5.724 1.00 86.19 87 ILE A O 1
ATOM 706 N N . LEU A 1 88 ? 5.421 5.765 -4.611 1.00 87.12 88 LEU A N 1
ATOM 707 C CA . LEU A 1 88 ? 5.328 6.745 -5.697 1.00 87.12 88 LEU A CA 1
ATOM 708 C C . LEU A 1 88 ? 6.687 7.357 -6.051 1.00 87.12 88 LEU A C 1
ATOM 710 O O . LEU A 1 88 ? 6.944 7.653 -7.220 1.00 87.12 88 LEU A O 1
ATOM 714 N N . PHE A 1 89 ? 7.553 7.559 -5.060 1.00 88.56 89 PHE A N 1
ATOM 715 C CA . PHE A 1 89 ? 8.900 8.067 -5.271 1.00 88.56 89 PHE A CA 1
ATOM 716 C C . PHE A 1 89 ? 9.775 7.056 -6.026 1.00 88.56 89 PHE A C 1
ATOM 718 O O . PHE A 1 89 ? 10.376 7.418 -7.039 1.00 88.56 89 PHE A O 1
ATOM 725 N N . HIS A 1 90 ? 9.798 5.790 -5.602 1.00 83.31 90 HIS A N 1
ATOM 726 C CA . HIS A 1 90 ? 10.589 4.751 -6.272 1.00 83.31 90 HIS A CA 1
ATOM 727 C C . HIS A 1 90 ? 10.087 4.453 -7.687 1.00 83.31 90 HIS A C 1
ATOM 729 O O . HIS A 1 90 ? 10.888 4.420 -8.621 1.00 83.31 90 HIS A O 1
ATOM 735 N N . LEU A 1 91 ? 8.766 4.342 -7.876 1.00 86.44 91 LEU A N 1
ATOM 736 C CA . LEU A 1 91 ? 8.165 4.169 -9.203 1.00 86.44 91 LEU A CA 1
ATOM 737 C C . LEU A 1 91 ? 8.566 5.303 -10.147 1.00 86.44 91 LEU A C 1
ATOM 739 O O . LEU A 1 91 ? 8.946 5.061 -11.291 1.00 86.44 91 LEU A O 1
ATOM 743 N N . ARG A 1 92 ? 8.529 6.552 -9.663 1.00 87.38 92 ARG A N 1
ATOM 744 C CA . ARG A 1 92 ? 8.975 7.704 -10.449 1.00 87.38 92 ARG A CA 1
ATOM 745 C C . ARG A 1 92 ? 10.434 7.554 -10.859 1.00 87.38 92 ARG A C 1
ATOM 747 O O . ARG A 1 92 ? 10.732 7.780 -12.024 1.00 87.38 92 ARG A O 1
ATOM 754 N N . HIS A 1 93 ? 11.326 7.203 -9.937 1.00 86.56 93 HIS A N 1
ATOM 755 C CA . HIS A 1 93 ? 12.747 7.077 -10.253 1.00 86.56 93 HIS A CA 1
ATOM 756 C C . HIS A 1 93 ? 12.991 5.994 -11.316 1.00 86.56 93 HIS A C 1
ATOM 758 O O . HIS A 1 93 ? 13.643 6.257 -12.323 1.00 86.56 93 HIS A O 1
ATOM 764 N N . GLU A 1 94 ? 12.414 4.803 -11.146 1.00 86.81 94 GLU A N 1
ATOM 765 C CA . GLU A 1 94 ? 12.642 3.689 -12.074 1.00 86.81 94 GLU A CA 1
ATOM 766 C C . GLU A 1 94 ? 12.005 3.880 -13.456 1.00 86.81 94 GLU A C 1
ATOM 768 O O . GLU A 1 94 ? 12.520 3.339 -14.432 1.00 86.81 94 GLU A O 1
ATOM 773 N N . ILE A 1 95 ? 10.932 4.669 -13.568 1.00 90.69 95 ILE A N 1
ATOM 774 C CA . ILE A 1 95 ? 10.308 5.000 -14.859 1.00 90.69 95 ILE A CA 1
ATOM 775 C C . ILE A 1 95 ? 11.018 6.180 -15.531 1.00 90.69 95 ILE A C 1
ATOM 777 O O . ILE A 1 95 ? 11.272 6.155 -16.735 1.00 90.69 95 ILE A O 1
ATOM 781 N N . MET A 1 96 ? 11.340 7.231 -14.773 1.00 89.88 96 MET A N 1
ATOM 782 C CA . MET A 1 96 ? 11.873 8.464 -15.352 1.00 89.88 96 MET A CA 1
ATOM 783 C C . MET A 1 96 ? 13.285 8.284 -15.891 1.00 89.88 96 MET A C 1
ATOM 785 O O . MET A 1 96 ? 13.595 8.877 -16.918 1.00 89.88 96 MET A O 1
ATOM 789 N N . THR A 1 97 ? 14.133 7.463 -15.267 1.00 91.00 97 THR A N 1
ATOM 790 C CA . THR A 1 97 ? 15.490 7.206 -15.774 1.00 91.00 97 THR A CA 1
ATOM 791 C C . THR A 1 97 ? 15.488 6.664 -17.214 1.00 91.00 97 THR A C 1
ATOM 793 O O . THR A 1 97 ? 16.032 7.348 -18.083 1.00 91.00 97 THR A O 1
ATOM 796 N N . PRO A 1 98 ? 14.856 5.513 -17.528 1.00 91.06 98 PRO A N 1
ATOM 797 C CA . PRO A 1 98 ? 14.812 4.998 -18.898 1.00 91.06 98 PRO A CA 1
ATOM 798 C C . PRO A 1 98 ? 14.053 5.923 -19.857 1.00 91.06 98 PRO A C 1
ATOM 800 O O . PRO A 1 98 ? 14.458 6.058 -21.010 1.00 91.06 98 PRO A O 1
ATOM 803 N N . LEU A 1 99 ? 13.002 6.611 -19.397 1.00 92.06 99 LEU A N 1
ATOM 804 C CA . LEU A 1 99 ? 12.274 7.574 -20.227 1.00 92.06 99 LEU A CA 1
ATOM 805 C C . LEU A 1 99 ? 13.150 8.772 -20.619 1.00 92.06 99 LEU A C 1
ATOM 807 O O . LEU A 1 99 ? 13.145 9.180 -21.775 1.00 92.06 99 LEU A O 1
ATOM 811 N N . THR A 1 100 ? 13.946 9.289 -19.681 1.00 90.81 100 THR A N 1
ATOM 812 C CA . THR A 1 100 ? 14.900 10.383 -19.925 1.00 90.81 100 THR A CA 1
ATOM 813 C C . THR A 1 100 ? 15.969 9.950 -20.923 1.00 90.81 100 THR A C 1
ATOM 815 O O . THR A 1 100 ? 16.336 10.722 -21.803 1.00 90.81 100 THR A O 1
ATOM 818 N N . THR A 1 101 ? 16.434 8.701 -20.832 1.00 88.50 101 THR A N 1
ATOM 819 C CA . THR A 1 101 ? 17.349 8.108 -21.813 1.00 88.50 101 THR A CA 1
ATOM 820 C C . THR A 1 101 ? 16.716 8.073 -23.204 1.00 88.50 101 THR A C 1
ATOM 822 O O . THR A 1 101 ? 17.309 8.578 -24.150 1.00 88.50 101 THR A O 1
ATOM 825 N N . ILE A 1 102 ? 15.496 7.542 -23.339 1.00 92.56 102 ILE A N 1
ATOM 826 C CA . ILE A 1 102 ? 14.787 7.480 -24.628 1.00 92.56 102 ILE A CA 1
ATOM 827 C C . ILE A 1 102 ? 14.575 8.880 -25.204 1.00 92.56 102 ILE A C 1
ATOM 829 O O . ILE A 1 102 ? 14.852 9.103 -26.381 1.00 92.56 102 ILE A O 1
ATOM 833 N N . GLN A 1 103 ? 14.111 9.819 -24.381 1.00 91.75 103 GLN A N 1
ATOM 834 C CA . GLN A 1 103 ? 13.854 11.188 -24.805 1.00 91.75 103 GLN A CA 1
ATOM 835 C C . GLN A 1 103 ? 15.142 11.873 -25.272 1.00 91.75 103 GLN A C 1
ATOM 837 O O . GLN A 1 103 ? 15.180 12.363 -26.393 1.00 91.75 103 GLN A O 1
ATOM 842 N N . GLY A 1 104 ? 16.219 11.816 -24.482 1.00 88.81 104 GLY A N 1
ATOM 843 C CA . GLY A 1 104 ? 17.498 12.423 -24.853 1.00 88.81 104 GLY A CA 1
ATOM 844 C C . GLY A 1 104 ? 18.074 11.862 -26.156 1.00 88.81 104 GLY A C 1
ATOM 845 O O . GLY A 1 104 ? 18.535 12.626 -27.000 1.00 88.81 104 GLY A O 1
ATOM 846 N N . TRP A 1 105 ? 18.001 10.545 -26.373 1.00 88.56 105 TRP A N 1
ATOM 847 C CA . TRP A 1 105 ? 18.449 9.949 -27.638 1.00 88.56 105 TRP A CA 1
ATOM 848 C C . TRP A 1 105 ? 17.546 10.319 -28.813 1.00 88.56 105 TRP A C 1
ATOM 850 O O . TRP A 1 105 ? 18.047 10.577 -29.903 1.00 88.56 105 TRP A O 1
ATOM 860 N N . THR A 1 106 ? 16.232 10.383 -28.601 1.00 90.69 106 THR A N 1
ATOM 861 C CA . THR A 1 106 ? 15.280 10.806 -29.639 1.00 90.69 106 THR A CA 1
ATOM 862 C C . THR A 1 106 ? 15.517 12.265 -30.037 1.00 90.69 106 THR A C 1
ATOM 864 O O . THR A 1 106 ? 15.527 12.577 -31.228 1.00 90.69 106 THR A O 1
ATOM 867 N N . ASP A 1 107 ? 15.784 13.142 -29.067 1.00 92.06 107 ASP A N 1
ATOM 868 C CA . ASP A 1 107 ? 16.110 14.551 -29.303 1.00 92.06 107 ASP A CA 1
ATOM 869 C C . ASP A 1 107 ? 17.395 14.686 -30.139 1.00 92.06 107 ASP A C 1
ATOM 871 O O . ASP A 1 107 ? 17.426 15.437 -31.114 1.00 92.06 107 ASP A O 1
ATOM 875 N N . LEU A 1 108 ? 18.434 13.901 -29.822 1.00 88.94 108 LEU A N 1
ATOM 876 C CA . LEU A 1 108 ? 19.689 13.886 -30.583 1.00 88.94 108 LEU A CA 1
ATOM 877 C C . LEU A 1 108 ? 19.512 13.336 -32.001 1.00 88.94 108 LEU A C 1
ATOM 879 O O . LEU A 1 108 ? 20.029 13.928 -32.943 1.00 88.94 108 LEU A O 1
ATOM 883 N N . LEU A 1 109 ? 18.754 12.248 -32.173 1.00 86.69 109 LEU A N 1
ATOM 884 C CA . LEU A 1 109 ? 18.455 11.673 -33.492 1.00 86.69 109 LEU A CA 1
ATOM 885 C C . LEU A 1 109 ? 17.646 12.619 -34.386 1.00 86.69 109 LEU A C 1
ATOM 887 O O . LEU A 1 109 ? 17.695 12.506 -35.608 1.00 86.69 109 LEU A O 1
ATOM 891 N N . THR A 1 110 ? 16.899 13.540 -33.781 1.00 88.19 110 THR A N 1
ATOM 892 C CA . THR A 1 110 ? 16.108 14.543 -34.502 1.00 88.19 110 THR A CA 1
ATOM 893 C C . THR A 1 110 ? 16.933 15.795 -34.828 1.00 88.19 110 THR A C 1
ATOM 895 O O . THR A 1 110 ? 16.473 16.652 -35.581 1.00 88.19 110 THR A O 1
ATOM 898 N N . CYS A 1 111 ? 18.155 15.916 -34.299 1.00 90.69 111 CYS A N 1
ATOM 899 C CA . CYS A 1 111 ? 19.021 17.061 -34.542 1.00 90.69 111 CYS A CA 1
ATOM 900 C C . CYS A 1 111 ? 19.731 16.934 -35.906 1.00 90.69 111 CYS A C 1
ATOM 902 O O . CYS A 1 111 ? 20.587 16.064 -36.067 1.00 90.69 111 CYS A O 1
ATOM 904 N N . PRO A 1 112 ? 19.437 17.807 -36.888 1.00 86.81 112 PRO A N 1
ATOM 905 C CA . PRO A 1 112 ? 19.996 17.701 -38.239 1.00 86.81 112 PRO A CA 1
ATOM 906 C C . PRO A 1 112 ? 21.496 18.027 -38.314 1.00 86.81 112 PRO A C 1
ATOM 908 O O . PRO A 1 112 ? 22.133 17.752 -39.325 1.00 86.81 112 PRO A O 1
ATOM 911 N N . GLU A 1 113 ? 22.053 18.633 -37.266 1.00 91.75 113 GLU A N 1
ATOM 912 C CA . GLU A 1 113 ? 23.458 19.051 -37.174 1.00 91.75 113 GLU A CA 1
ATOM 913 C C . GLU A 1 113 ? 24.373 17.936 -36.649 1.00 91.75 113 GLU A C 1
ATOM 915 O O . GLU A 1 113 ? 25.595 18.084 -36.662 1.00 91.75 113 GLU A O 1
ATOM 920 N N . ILE A 1 114 ? 23.794 16.832 -36.166 1.00 85.69 114 ILE A N 1
ATOM 921 C CA . ILE A 1 114 ? 24.536 15.712 -35.599 1.00 85.69 114 ILE A CA 1
ATOM 922 C C . ILE A 1 114 ? 24.514 14.553 -36.593 1.00 85.69 114 ILE A C 1
ATOM 924 O O . ILE A 1 114 ? 23.469 13.978 -36.888 1.00 85.69 114 ILE A O 1
ATOM 928 N N . GLU A 1 115 ? 25.691 14.193 -37.097 1.00 88.38 115 GLU A N 1
ATOM 929 C CA . GLU A 1 115 ? 25.876 13.001 -37.917 1.00 88.38 115 GLU A CA 1
ATOM 930 C C . GLU A 1 115 ? 26.241 11.805 -37.036 1.00 88.38 115 GLU A C 1
ATOM 932 O O . GLU A 1 115 ? 27.076 11.905 -36.134 1.00 88.38 115 GLU A O 1
ATOM 937 N N . PHE A 1 116 ? 25.633 10.656 -37.322 1.00 86.25 116 PHE A N 1
ATOM 938 C CA . PHE A 1 116 ? 25.865 9.414 -36.590 1.00 86.25 116 PHE A CA 1
ATOM 939 C C . PHE A 1 116 ? 26.555 8.397 -37.481 1.00 86.25 116 PHE A C 1
ATOM 941 O O . PHE A 1 116 ? 26.160 8.189 -38.631 1.00 86.25 116 PHE A O 1
ATOM 948 N N . THR A 1 117 ? 27.549 7.701 -36.934 1.00 92.56 117 THR A N 1
ATOM 949 C CA . THR A 1 117 ? 28.048 6.494 -37.593 1.00 92.56 117 THR A CA 1
ATOM 950 C C . THR A 1 117 ? 27.015 5.364 -37.471 1.00 92.56 117 THR A C 1
ATOM 952 O O . THR A 1 117 ? 26.220 5.350 -36.524 1.00 92.56 117 THR A O 1
ATOM 955 N N . PRO A 1 118 ? 27.014 4.380 -38.391 1.00 91.31 118 PRO A N 1
ATOM 956 C CA . PRO A 1 118 ? 26.134 3.215 -38.285 1.00 91.31 118 PRO A CA 1
ATOM 957 C C . PRO A 1 118 ? 26.262 2.478 -36.943 1.00 91.31 118 PRO A C 1
ATOM 959 O O . PRO A 1 118 ? 25.252 2.070 -36.371 1.00 91.31 118 PRO A O 1
ATOM 962 N N . ASP A 1 119 ? 27.483 2.377 -36.410 1.00 92.06 119 ASP A N 1
ATOM 963 C CA . ASP A 1 119 ? 27.753 1.721 -35.127 1.00 92.06 119 ASP A CA 1
ATOM 964 C C . ASP A 1 119 ? 27.150 2.501 -33.948 1.00 92.06 119 ASP A C 1
ATOM 966 O O . ASP A 1 119 ? 26.502 1.910 -33.084 1.00 92.06 119 ASP A O 1
ATOM 970 N N . GLN A 1 120 ? 27.286 3.834 -33.943 1.00 88.75 120 GLN A N 1
ATOM 971 C CA . GLN A 1 120 ? 26.680 4.700 -32.922 1.00 88.75 120 GLN A CA 1
ATOM 972 C C . GLN A 1 120 ? 25.152 4.615 -32.955 1.00 88.75 120 GLN A C 1
ATOM 974 O O . GLN A 1 120 ? 24.511 4.467 -31.916 1.00 88.75 120 GLN A O 1
ATOM 979 N N . LEU A 1 121 ? 24.558 4.644 -34.151 1.00 89.56 121 LEU A N 1
ATOM 980 C CA . LEU A 1 121 ? 23.114 4.501 -34.317 1.00 89.56 121 LEU A CA 1
ATOM 981 C C . LEU A 1 121 ? 22.618 3.149 -33.778 1.00 89.56 121 LEU A C 1
ATOM 983 O O . LEU A 1 121 ? 21.589 3.087 -33.102 1.00 89.56 121 LEU A O 1
ATOM 987 N N . GLN A 1 122 ? 23.352 2.066 -34.042 1.00 90.88 122 GLN A N 1
ATOM 988 C CA . GLN A 1 122 ? 23.006 0.733 -33.555 1.00 90.88 122 GLN A CA 1
ATOM 989 C C . GLN A 1 122 ? 23.115 0.624 -32.027 1.00 90.88 122 GLN A C 1
ATOM 991 O O . GLN A 1 122 ? 22.223 0.053 -31.392 1.00 90.88 122 GLN A O 1
ATOM 996 N N . GLU A 1 123 ? 24.163 1.189 -31.426 1.00 88.69 123 GLU A N 1
ATOM 997 C CA . GLU A 1 123 ? 24.335 1.244 -29.971 1.00 88.69 123 GLU A CA 1
ATOM 998 C C . GLU A 1 123 ? 23.180 2.005 -29.301 1.00 88.69 123 GLU A C 1
ATOM 1000 O O . GLU A 1 123 ? 22.615 1.561 -28.300 1.00 88.69 123 GLU A O 1
ATOM 1005 N N . TRP A 1 124 ? 22.741 3.111 -29.897 1.00 86.19 124 TRP A N 1
ATOM 1006 C CA . TRP A 1 124 ? 21.670 3.936 -29.339 1.00 86.19 124 TRP A CA 1
ATOM 1007 C C . TRP A 1 124 ? 20.299 3.281 -29.458 1.00 86.19 124 TRP A C 1
ATOM 1009 O O . TRP A 1 124 ? 19.518 3.288 -28.504 1.00 86.19 124 TRP A O 1
ATOM 1019 N N . LEU A 1 125 ? 20.018 2.644 -30.598 1.00 88.44 125 LEU A N 1
ATOM 1020 C CA . LEU A 1 125 ? 18.832 1.804 -30.767 1.00 88.44 125 LEU A CA 1
ATOM 1021 C C . LEU A 1 125 ? 18.801 0.672 -29.733 1.00 88.44 125 LEU A C 1
ATOM 1023 O O . LEU A 1 125 ? 17.736 0.35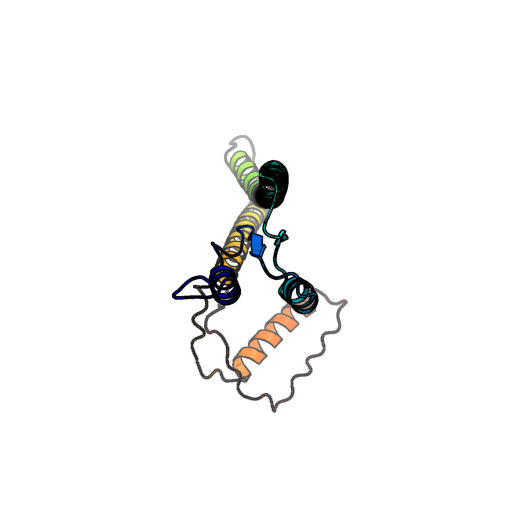3 -29.198 1.00 88.44 125 LEU A O 1
ATOM 1027 N N . HIS A 1 126 ? 19.960 0.092 -29.407 1.00 91.06 126 HIS A N 1
ATOM 1028 C CA . HIS A 1 126 ? 20.070 -0.913 -28.355 1.00 91.06 126 HIS A CA 1
ATOM 1029 C C . HIS A 1 126 ? 19.740 -0.333 -26.971 1.00 91.06 126 HIS A C 1
ATOM 1031 O O . HIS A 1 126 ? 18.930 -0.914 -26.248 1.00 91.06 126 HIS A O 1
ATOM 1037 N N . MET A 1 127 ? 20.281 0.840 -26.628 1.00 87.31 127 MET A N 1
ATOM 1038 C CA . MET A 1 127 ? 20.012 1.518 -25.353 1.00 87.31 127 MET A CA 1
ATOM 1039 C C . MET A 1 127 ? 18.544 1.928 -25.188 1.00 87.31 127 MET A C 1
ATOM 1041 O O . MET A 1 127 ? 17.959 1.713 -24.125 1.00 87.31 127 MET A O 1
ATOM 1045 N N . MET A 1 128 ? 17.912 2.460 -26.238 1.00 89.81 128 MET A N 1
ATOM 1046 C CA . MET A 1 128 ? 16.482 2.787 -26.217 1.00 89.81 128 MET A CA 1
ATOM 1047 C C . MET A 1 128 ? 15.618 1.535 -26.063 1.00 89.81 128 MET A C 1
ATOM 1049 O O . MET A 1 128 ? 14.672 1.520 -25.276 1.00 89.81 128 MET A O 1
ATOM 1053 N N . ARG A 1 129 ? 15.964 0.447 -26.761 1.00 90.69 129 ARG A N 1
ATOM 1054 C CA . ARG A 1 129 ? 15.247 -0.826 -26.630 1.00 90.69 129 ARG A CA 1
ATOM 1055 C C . ARG A 1 129 ? 15.397 -1.427 -25.235 1.00 90.69 129 ARG A C 1
ATOM 1057 O O . ARG A 1 129 ? 14.419 -1.930 -24.688 1.00 90.69 129 ARG A O 1
ATOM 1064 N N . TRP A 1 130 ? 16.588 -1.347 -24.646 1.00 90.56 130 TRP A N 1
ATOM 1065 C CA . TRP A 1 130 ? 16.819 -1.744 -23.260 1.00 90.56 130 TRP A CA 1
ATOM 1066 C C . TRP A 1 130 ? 15.952 -0.930 -22.291 1.00 90.56 130 TRP A C 1
ATOM 1068 O O . TRP A 1 130 ? 15.286 -1.511 -21.434 1.00 90.56 130 TRP A O 1
ATOM 1078 N N . ALA A 1 131 ? 15.887 0.391 -22.472 1.00 89.62 131 ALA A N 1
ATOM 1079 C CA . ALA A 1 131 ? 15.069 1.281 -21.654 1.00 89.62 131 ALA A CA 1
ATOM 1080 C C . ALA A 1 131 ? 13.568 0.939 -21.744 1.00 89.62 131 ALA A C 1
ATOM 1082 O O . ALA A 1 131 ? 12.906 0.819 -20.711 1.00 89.62 131 ALA A O 1
ATOM 1083 N N . CYS A 1 132 ? 13.044 0.687 -22.950 1.00 90.56 132 CYS A N 1
ATOM 1084 C CA . CYS A 1 132 ? 11.666 0.225 -23.145 1.00 90.56 132 CYS A CA 1
ATOM 1085 C C . CYS A 1 132 ? 11.405 -1.114 -22.443 1.00 90.56 132 CYS A C 1
ATOM 1087 O O . CYS A 1 132 ? 10.446 -1.234 -21.683 1.00 90.56 132 CYS A O 1
ATOM 1089 N N . ASN A 1 133 ? 12.285 -2.103 -22.640 1.00 88.19 133 ASN A N 1
ATOM 1090 C CA . ASN A 1 133 ? 12.152 -3.419 -22.010 1.00 88.19 133 ASN A CA 1
ATOM 1091 C C . ASN A 1 133 ? 12.168 -3.323 -20.478 1.00 88.19 133 ASN A C 1
ATOM 1093 O O . ASN A 1 133 ? 11.423 -4.035 -19.806 1.00 88.19 133 ASN A O 1
ATOM 1097 N N . ARG A 1 134 ? 12.993 -2.430 -19.914 1.00 86.94 134 ARG A N 1
ATOM 1098 C CA . ARG A 1 134 ? 13.062 -2.201 -18.467 1.00 86.94 134 ARG A CA 1
ATOM 1099 C C . ARG A 1 134 ? 11.743 -1.660 -17.915 1.00 86.94 134 ARG A C 1
ATOM 1101 O O . ARG A 1 134 ? 11.290 -2.155 -16.884 1.00 86.94 134 ARG A O 1
ATOM 1108 N N . ILE A 1 135 ? 11.123 -0.695 -18.602 1.00 89.50 135 ILE A N 1
ATOM 1109 C CA . ILE A 1 135 ? 9.812 -0.143 -18.222 1.00 89.50 135 ILE A CA 1
ATOM 1110 C C . ILE A 1 135 ? 8.724 -1.218 -18.329 1.00 89.50 135 ILE A C 1
ATOM 1112 O O . ILE A 1 135 ? 7.937 -1.374 -17.397 1.00 89.50 135 ILE A O 1
ATOM 1116 N N . SER A 1 136 ? 8.696 -1.987 -19.423 1.00 86.94 136 SER A N 1
ATOM 1117 C CA . SER A 1 136 ? 7.735 -3.084 -19.596 1.00 86.94 136 SER A CA 1
ATOM 1118 C C . SER A 1 136 ? 7.842 -4.110 -18.472 1.00 86.94 136 SER A C 1
ATOM 1120 O O . SER A 1 136 ? 6.837 -4.438 -17.849 1.00 86.94 136 SER A O 1
ATOM 1122 N N . LYS A 1 137 ? 9.064 -4.536 -18.133 1.00 85.31 137 LYS A N 1
ATOM 1123 C CA . LYS A 1 137 ? 9.288 -5.497 -17.050 1.00 85.31 137 LYS A CA 1
ATOM 1124 C C . LYS A 1 137 ? 8.788 -4.977 -15.697 1.00 85.31 137 LYS A C 1
ATOM 1126 O O . LYS A 1 137 ? 8.162 -5.720 -14.951 1.00 85.31 137 LYS A O 1
ATOM 1131 N N . LEU A 1 138 ? 9.019 -3.697 -15.403 1.00 85.94 138 LEU A N 1
ATOM 1132 C CA . LEU A 1 138 ? 8.533 -3.064 -14.176 1.00 85.94 138 LEU A CA 1
ATOM 1133 C C . LEU A 1 138 ? 6.998 -2.996 -14.115 1.00 85.94 138 LEU A C 1
ATOM 1135 O O . LEU A 1 138 ? 6.415 -3.232 -13.058 1.00 85.94 138 LEU A O 1
ATOM 1139 N N . MET A 1 139 ? 6.338 -2.710 -15.240 1.00 84.12 139 MET A N 1
ATOM 1140 C CA . MET A 1 139 ? 4.873 -2.738 -15.335 1.00 84.12 139 MET A CA 1
ATOM 1141 C C . MET A 1 139 ? 4.307 -4.145 -15.115 1.00 84.12 139 MET A C 1
ATOM 1143 O O . MET A 1 139 ? 3.311 -4.292 -14.401 1.00 84.12 139 MET A O 1
ATOM 1147 N N . ASP A 1 140 ? 4.948 -5.170 -15.678 1.00 81.00 140 ASP A N 1
ATOM 1148 C CA . ASP A 1 140 ? 4.549 -6.566 -15.480 1.00 81.00 140 ASP A CA 1
ATOM 1149 C C . ASP A 1 140 ? 4.683 -6.979 -14.011 1.00 81.00 140 ASP A C 1
ATOM 1151 O O . ASP A 1 140 ? 3.753 -7.550 -13.440 1.00 81.00 140 ASP A O 1
ATOM 1155 N N . ASP A 1 141 ? 5.808 -6.647 -13.374 1.00 81.81 141 ASP A N 1
ATOM 1156 C CA . ASP A 1 141 ? 6.068 -6.976 -11.970 1.00 81.81 141 ASP A CA 1
ATOM 1157 C C . ASP A 1 141 ? 5.068 -6.269 -11.034 1.00 81.81 141 ASP A C 1
ATOM 1159 O O . ASP A 1 141 ? 4.528 -6.882 -10.109 1.00 81.81 141 ASP A O 1
ATOM 1163 N N . PHE A 1 142 ? 4.746 -4.998 -11.300 1.00 79.81 142 PHE A N 1
ATOM 1164 C CA . PHE A 1 142 ? 3.749 -4.252 -10.527 1.00 79.81 142 PHE A CA 1
ATOM 1165 C C . PHE A 1 142 ? 2.338 -4.827 -10.689 1.00 79.81 142 PHE A C 1
ATOM 1167 O O . PHE A 1 142 ? 1.596 -4.975 -9.716 1.00 79.81 142 PHE A O 1
ATOM 1174 N N . THR A 1 143 ? 1.981 -5.205 -11.915 1.00 77.12 143 THR A N 1
ATOM 1175 C CA . THR A 1 143 ? 0.703 -5.852 -12.221 1.00 77.12 143 THR A CA 1
ATOM 1176 C C . THR A 1 143 ? 0.581 -7.190 -11.487 1.00 77.12 143 THR A C 1
ATOM 1178 O O . THR A 1 143 ? -0.437 -7.447 -10.847 1.00 77.12 143 THR A O 1
ATOM 1181 N N . GLN A 1 144 ? 1.633 -8.016 -11.496 1.00 75.31 144 GLN A N 1
ATOM 1182 C CA . GLN A 1 144 ? 1.676 -9.276 -10.745 1.00 75.31 144 GLN A CA 1
ATOM 1183 C C . GLN A 1 144 ? 1.518 -9.061 -9.237 1.00 75.31 144 GLN A C 1
ATOM 1185 O O . GLN A 1 144 ? 0.792 -9.812 -8.588 1.00 75.31 144 GLN A O 1
ATOM 1190 N N . LEU A 1 145 ? 2.151 -8.027 -8.676 1.00 76.69 145 LEU A N 1
ATOM 1191 C CA . LEU A 1 145 ? 2.024 -7.698 -7.257 1.00 76.69 145 LEU A CA 1
ATOM 1192 C C . LEU A 1 145 ? 0.583 -7.328 -6.886 1.00 76.69 145 LEU A C 1
ATOM 1194 O O . LEU A 1 145 ? 0.078 -7.817 -5.877 1.00 76.69 145 LEU A O 1
ATOM 1198 N N . ILE A 1 146 ? -0.097 -6.524 -7.711 1.00 73.12 146 ILE A N 1
ATOM 1199 C CA . ILE A 1 146 ? -1.516 -6.194 -7.505 1.00 73.12 146 ILE A CA 1
ATOM 1200 C C . ILE A 1 146 ? -2.366 -7.466 -7.524 1.00 73.12 146 ILE A C 1
ATOM 1202 O O . ILE A 1 146 ? -3.177 -7.662 -6.621 1.00 73.12 146 ILE A O 1
ATOM 1206 N N . TYR A 1 147 ? -2.143 -8.350 -8.501 1.00 67.06 147 TYR A N 1
ATOM 1207 C CA . TYR A 1 147 ? -2.870 -9.617 -8.597 1.00 67.06 147 TYR A CA 1
ATOM 1208 C C . TYR A 1 147 ? -2.630 -10.549 -7.402 1.00 67.06 147 TYR A C 1
ATOM 1210 O O . TYR A 1 147 ? -3.551 -11.250 -6.990 1.00 67.06 147 TYR A O 1
ATOM 1218 N N . LEU A 1 148 ? -1.421 -10.560 -6.832 1.00 69.25 148 LEU A N 1
ATOM 1219 C CA . LEU A 1 148 ? -1.094 -11.345 -5.636 1.00 69.25 148 LEU A CA 1
ATOM 1220 C C . LEU A 1 148 ? -1.739 -10.789 -4.359 1.00 69.25 148 LEU A C 1
ATOM 1222 O O . LEU A 1 148 ? -2.011 -11.556 -3.440 1.00 69.25 148 LEU A O 1
ATOM 1226 N N . GLN A 1 149 ? -1.946 -9.472 -4.274 1.00 63.56 149 GLN A N 1
ATOM 1227 C CA . GLN A 1 149 ? -2.526 -8.820 -3.094 1.00 63.56 149 GLN A CA 1
ATOM 1228 C C . GLN A 1 149 ? -4.054 -8.755 -3.122 1.00 63.56 149 GLN A C 1
ATOM 1230 O O . GLN A 1 149 ? -4.682 -8.644 -2.070 1.00 63.56 149 GLN A O 1
ATOM 1235 N N . SER A 1 150 ? -4.665 -8.810 -4.303 1.00 60.44 150 SER A N 1
ATOM 1236 C CA . SER A 1 150 ? -6.110 -8.945 -4.424 1.00 60.44 150 SER A CA 1
ATOM 1237 C C . SER A 1 150 ? -6.536 -10.377 -4.097 1.00 60.44 150 SER A C 1
ATOM 1239 O O . SER A 1 150 ? -6.117 -11.311 -4.774 1.00 60.44 150 SER A O 1
ATOM 1241 N N . ASP A 1 151 ? -7.456 -10.544 -3.143 1.00 56.88 151 ASP A N 1
ATOM 1242 C CA . ASP A 1 151 ? -8.132 -11.827 -2.840 1.00 56.88 151 ASP A CA 1
ATOM 1243 C C . ASP A 1 151 ? -8.905 -12.399 -4.056 1.00 56.88 151 ASP A C 1
ATOM 1245 O O . ASP A 1 151 ? -9.398 -13.525 -4.068 1.00 56.88 151 ASP A O 1
ATOM 1249 N N . SER A 1 152 ? -9.006 -11.602 -5.119 1.00 55.03 152 SER A N 1
ATOM 1250 C CA . SER A 1 152 ? -9.601 -11.907 -6.409 1.00 55.03 152 SER A CA 1
ATOM 1251 C C . SER A 1 152 ? -8.525 -11.928 -7.501 1.00 55.03 152 SER A C 1
ATOM 1253 O O . SER A 1 152 ? -8.269 -10.892 -8.114 1.00 55.03 152 SER A O 1
ATOM 1255 N N . GLY A 1 153 ? -7.894 -13.072 -7.792 1.00 47.84 153 GLY A N 1
ATOM 1256 C CA . GLY A 1 153 ? -6.968 -13.084 -8.933 1.00 47.84 153 GLY A CA 1
ATOM 1257 C C . GLY A 1 153 ? -6.276 -14.377 -9.335 1.00 47.84 153 GLY A C 1
ATOM 1258 O O . GLY A 1 153 ? -5.942 -14.510 -10.507 1.00 47.84 153 GLY A O 1
ATOM 1259 N N . PHE A 1 154 ? -6.103 -15.356 -8.447 1.00 49.34 154 PHE A N 1
ATOM 1260 C CA . PHE A 1 154 ? -5.614 -16.673 -8.861 1.00 49.34 154 PHE A CA 1
ATOM 1261 C C . PHE A 1 154 ? -6.765 -17.666 -8.900 1.00 49.34 154 PHE A C 1
ATOM 1263 O O . PHE A 1 154 ? -7.079 -18.333 -7.916 1.00 49.34 154 PHE A O 1
ATOM 1270 N N . PHE A 1 155 ? -7.373 -17.813 -10.076 1.00 46.78 155 PHE A N 1
ATOM 1271 C CA . PHE A 1 155 ? -8.063 -19.058 -10.377 1.00 46.78 155 PHE A CA 1
ATOM 1272 C C . PHE A 1 155 ? -6.984 -20.132 -10.527 1.00 46.78 155 PHE A C 1
ATOM 1274 O O . PHE A 1 155 ? -6.353 -20.267 -11.574 1.00 46.78 155 PHE A O 1
ATOM 1281 N N . LEU A 1 156 ? -6.727 -20.866 -9.444 1.00 46.00 156 LEU A N 1
ATOM 1282 C CA . LEU A 1 156 ? -5.970 -22.109 -9.497 1.00 46.00 156 LEU A CA 1
ATOM 1283 C C . LEU A 1 156 ? -6.791 -23.108 -10.316 1.00 46.00 156 LEU A C 1
ATOM 1285 O O . LEU A 1 156 ? -7.641 -23.825 -9.789 1.00 46.00 156 LEU A O 1
ATOM 1289 N N . TYR A 1 157 ? -6.575 -23.117 -11.629 1.00 43.19 157 TYR A N 1
ATOM 1290 C CA . TYR A 1 157 ? -7.135 -24.141 -12.495 1.00 43.19 157 TYR A CA 1
ATOM 1291 C C . TYR A 1 157 ? -6.435 -25.461 -12.191 1.00 43.19 157 TYR A C 1
ATOM 1293 O O . TYR A 1 157 ? -5.209 -25.565 -12.223 1.00 43.19 157 TYR A O 1
ATOM 1301 N N . ARG A 1 158 ? -7.226 -26.482 -11.861 1.00 41.41 158 ARG A N 1
ATOM 1302 C CA . ARG A 1 158 ? -6.721 -27.832 -11.631 1.00 41.41 158 ARG A CA 1
ATOM 1303 C C . ARG A 1 158 ? -6.451 -28.492 -12.980 1.00 41.41 158 ARG A C 1
ATOM 1305 O O . ARG A 1 158 ? -7.307 -29.203 -13.495 1.00 41.41 158 ARG A O 1
ATOM 1312 N N . GLU A 1 159 ? -5.270 -28.265 -13.536 1.00 48.00 159 GLU A N 1
ATOM 1313 C CA . GLU A 1 159 ? -4.777 -29.022 -14.686 1.00 48.00 159 GLU A CA 1
ATOM 1314 C C . GLU A 1 159 ? -3.767 -30.083 -14.248 1.00 48.00 159 GLU A C 1
ATOM 1316 O O . GLU A 1 159 ? -2.941 -29.869 -13.358 1.00 48.00 159 GLU A O 1
ATOM 1321 N N . HIS A 1 160 ? -3.859 -31.260 -14.865 1.00 46.59 160 HIS A N 1
ATOM 1322 C CA . HIS A 1 160 ? -2.894 -32.331 -14.667 1.00 46.59 160 HIS A CA 1
ATOM 1323 C C . HIS A 1 160 ? -1.643 -31.975 -15.477 1.00 46.59 160 HIS A C 1
ATOM 1325 O O . HIS A 1 160 ? -1.601 -32.190 -16.684 1.00 46.59 160 HIS A O 1
ATOM 1331 N N . CYS A 1 161 ? -0.644 -31.382 -14.828 1.00 48.91 161 CYS A N 1
ATOM 1332 C CA . CYS A 1 161 ? 0.640 -31.113 -15.463 1.00 48.91 161 CYS A CA 1
ATOM 1333 C C . CYS A 1 161 ? 1.541 -32.336 -15.254 1.00 48.91 161 CYS A C 1
ATOM 1335 O O . CYS A 1 161 ? 1.718 -32.799 -14.123 1.00 48.91 161 CYS A O 1
ATOM 1337 N N . GLU A 1 162 ? 2.086 -32.903 -16.328 1.00 54.72 162 GLU A N 1
ATOM 1338 C CA . GLU A 1 162 ? 3.174 -33.873 -16.191 1.00 54.72 162 GLU A CA 1
ATOM 1339 C C . GLU A 1 162 ? 4.379 -33.160 -15.546 1.00 54.72 162 GLU A C 1
ATOM 1341 O O . GLU A 1 162 ? 4.595 -31.969 -15.760 1.00 54.72 162 GLU A O 1
ATOM 1346 N N . SER A 1 163 ? 5.167 -33.840 -14.711 1.00 56.19 163 SER A N 1
ATOM 1347 C CA . SER A 1 163 ? 6.321 -33.223 -14.032 1.00 56.19 163 SER A CA 1
ATOM 1348 C C . SER A 1 163 ? 7.451 -32.858 -15.011 1.00 56.19 163 SER A C 1
ATOM 1350 O O . SER A 1 163 ? 8.221 -31.927 -14.773 1.00 56.19 163 SER A O 1
ATOM 1352 N N . ILE A 1 164 ? 7.517 -33.538 -16.159 1.00 54.91 164 ILE A N 1
ATOM 1353 C CA . ILE A 1 164 ? 8.614 -33.462 -17.134 1.00 54.91 164 ILE A CA 1
ATOM 1354 C C . ILE A 1 164 ? 8.725 -32.081 -17.828 1.00 54.91 164 ILE A C 1
ATOM 1356 O O . ILE A 1 164 ? 9.836 -31.544 -17.879 1.00 54.91 164 ILE A O 1
ATOM 1360 N N . PRO A 1 165 ? 7.641 -31.435 -18.311 1.00 64.19 165 PRO A N 1
ATOM 1361 C CA . PRO A 1 165 ? 7.724 -30.115 -18.944 1.00 64.19 165 PRO A CA 1
ATOM 1362 C C . PRO A 1 165 ? 8.160 -28.993 -17.992 1.00 64.19 165 PRO A C 1
ATOM 1364 O O . PRO A 1 165 ? 8.893 -28.094 -18.402 1.00 64.19 165 PRO A O 1
ATOM 1367 N N . LEU A 1 166 ? 7.751 -29.031 -16.718 1.00 63.41 166 LEU A N 1
ATOM 1368 C CA . LEU A 1 166 ? 8.157 -28.026 -15.729 1.00 63.41 166 LEU A CA 1
ATOM 1369 C C . LEU A 1 166 ? 9.641 -28.167 -15.375 1.00 63.41 166 LEU A C 1
ATOM 1371 O O . LEU A 1 166 ? 10.366 -27.173 -15.336 1.00 63.41 166 LEU A O 1
ATOM 1375 N N . LEU A 1 167 ? 10.099 -29.403 -15.175 1.00 66.56 167 LEU A N 1
ATOM 1376 C CA . LEU A 1 167 ? 11.495 -29.707 -14.880 1.00 66.56 167 LEU A CA 1
ATOM 1377 C C . LEU A 1 167 ? 12.421 -29.264 -16.007 1.00 66.56 167 LEU A C 1
ATOM 1379 O O . LEU A 1 167 ? 13.402 -28.575 -15.744 1.00 66.56 167 LEU A O 1
ATOM 1383 N N . ALA A 1 168 ? 12.063 -29.550 -17.260 1.00 67.12 168 ALA A N 1
ATOM 1384 C CA . ALA A 1 168 ? 12.825 -29.089 -18.415 1.00 67.12 168 ALA A CA 1
ATOM 1385 C C . ALA A 1 168 ? 12.928 -27.552 -18.469 1.00 67.12 168 ALA A C 1
ATOM 1387 O O . ALA A 1 168 ? 13.989 -27.008 -18.788 1.00 67.12 168 ALA A O 1
ATOM 1388 N N . ARG A 1 169 ? 11.859 -26.827 -18.108 1.00 68.44 169 ARG A N 1
ATOM 1389 C CA . ARG A 1 169 ? 11.861 -25.354 -18.054 1.00 68.44 169 ARG A CA 1
ATOM 1390 C C . ARG A 1 169 ? 12.744 -24.819 -16.931 1.00 68.44 169 ARG A C 1
ATOM 1392 O O . ARG A 1 169 ? 13.549 -23.925 -17.178 1.00 68.44 169 ARG A O 1
ATOM 1399 N N . VAL A 1 170 ? 12.633 -25.384 -15.730 1.00 71.75 170 VAL A N 1
ATOM 1400 C CA . VAL A 1 170 ? 13.472 -25.019 -14.578 1.00 71.75 170 VAL A CA 1
ATOM 1401 C C . VAL A 1 170 ? 14.942 -25.304 -14.883 1.00 71.75 170 VAL A C 1
ATOM 1403 O O . VAL A 1 170 ? 15.783 -24.431 -14.700 1.00 71.75 170 VAL A O 1
ATOM 1406 N N . GLN A 1 171 ? 15.254 -26.468 -15.450 1.00 72.56 171 GLN A N 1
ATOM 1407 C CA . GLN A 1 171 ? 16.604 -26.825 -15.888 1.00 72.56 171 GLN A CA 1
ATOM 1408 C C . GLN A 1 171 ? 17.144 -25.868 -16.947 1.00 72.56 171 GLN A C 1
ATOM 1410 O O . GLN A 1 171 ? 18.308 -25.476 -16.879 1.00 72.56 171 GLN A O 1
ATOM 1415 N N . THR A 1 172 ? 16.315 -25.469 -17.913 1.00 75.38 172 THR A N 1
ATOM 1416 C CA . THR A 1 172 ? 16.709 -24.494 -18.937 1.00 75.38 172 THR A CA 1
ATOM 1417 C C . THR A 1 172 ? 17.021 -23.141 -18.301 1.00 75.38 172 THR A C 1
ATOM 1419 O O . THR A 1 172 ? 18.077 -22.580 -18.570 1.00 75.38 172 THR A O 1
ATOM 1422 N N . ALA A 1 173 ? 16.169 -22.650 -17.397 1.00 74.56 173 ALA A N 1
ATOM 1423 C CA . ALA A 1 173 ? 16.398 -21.395 -16.684 1.00 74.56 173 ALA A CA 1
ATOM 1424 C C . ALA A 1 173 ? 17.668 -21.436 -15.814 1.00 74.56 173 ALA A C 1
ATOM 1426 O O . ALA A 1 173 ? 18.483 -20.516 -15.872 1.00 74.56 173 ALA A O 1
ATOM 1427 N N . ILE A 1 174 ? 17.878 -22.527 -15.070 1.00 73.56 174 ILE A N 1
ATOM 1428 C CA . ILE A 1 174 ? 19.078 -22.760 -14.252 1.00 73.56 174 ILE A CA 1
ATOM 1429 C C . ILE A 1 174 ? 20.333 -22.790 -15.131 1.00 73.56 174 ILE A C 1
ATOM 1431 O O . ILE A 1 174 ? 21.336 -22.177 -14.777 1.00 73.56 174 ILE A O 1
ATOM 1435 N N . ARG A 1 175 ? 20.296 -23.451 -16.296 1.00 74.00 175 ARG A N 1
ATOM 1436 C CA . ARG A 1 175 ? 21.431 -23.479 -17.235 1.00 74.00 175 ARG A CA 1
ATOM 1437 C C . ARG A 1 175 ? 21.741 -22.097 -17.794 1.00 74.00 175 ARG A C 1
ATOM 1439 O O . ARG A 1 175 ? 22.900 -21.700 -17.762 1.00 74.00 175 ARG A O 1
ATOM 1446 N N . THR A 1 176 ? 20.730 -21.361 -18.252 1.00 78.12 176 THR A N 1
ATOM 1447 C CA . THR A 1 176 ? 20.896 -19.985 -18.748 1.00 78.12 176 THR A CA 1
ATOM 1448 C C . THR A 1 176 ? 21.493 -19.079 -17.669 1.00 78.12 176 THR A C 1
ATOM 1450 O O . THR A 1 176 ? 22.418 -18.313 -17.937 1.00 78.12 176 THR A O 1
ATOM 1453 N N . PHE A 1 177 ? 21.035 -19.212 -16.423 1.00 76.81 177 PHE A N 1
ATOM 1454 C CA . PHE A 1 177 ? 21.599 -18.480 -15.292 1.00 76.81 177 PHE A CA 1
ATOM 1455 C C . PHE A 1 177 ? 23.055 -18.880 -15.008 1.00 76.81 177 PHE A C 1
ATOM 1457 O O . PHE A 1 177 ? 23.917 -18.018 -14.874 1.00 76.81 177 PHE A O 1
ATOM 1464 N N . GLY A 1 178 ? 23.360 -20.180 -14.999 1.00 75.50 178 GLY A N 1
ATOM 1465 C CA . GLY A 1 178 ? 24.722 -20.686 -14.810 1.00 75.50 178 GLY A CA 1
ATOM 1466 C C . GLY A 1 178 ? 25.700 -20.226 -15.890 1.00 75.50 178 GLY A C 1
ATOM 1467 O O . GLY A 1 178 ? 26.850 -19.934 -15.584 1.00 75.50 178 GLY A O 1
ATOM 1468 N N . THR A 1 179 ? 25.255 -20.091 -17.145 1.00 76.00 179 THR A N 1
ATOM 1469 C CA . THR A 1 179 ? 26.104 -19.535 -18.213 1.00 76.00 179 THR A CA 1
ATOM 1470 C C . THR A 1 179 ? 26.426 -18.055 -18.020 1.00 76.00 179 THR A C 1
ATOM 1472 O O . THR A 1 179 ? 27.482 -17.610 -18.459 1.00 76.00 179 THR A O 1
ATOM 1475 N N . ALA A 1 180 ? 25.546 -17.300 -17.357 1.00 75.44 180 ALA A N 1
ATOM 1476 C CA . ALA A 1 180 ? 25.776 -15.894 -17.032 1.00 75.44 180 ALA A CA 1
ATOM 1477 C C . ALA A 1 180 ? 26.642 -15.701 -15.769 1.00 75.44 180 ALA A C 1
ATOM 1479 O O . ALA A 1 180 ? 27.223 -14.632 -15.600 1.00 75.44 180 ALA A O 1
ATOM 1480 N N . HIS A 1 181 ? 26.751 -16.731 -14.920 1.00 74.38 181 HIS A N 1
ATOM 1481 C CA . HIS A 1 181 ? 27.428 -16.703 -13.618 1.00 74.38 181 HIS A CA 1
ATOM 1482 C C . HIS A 1 181 ? 28.386 -17.900 -13.441 1.00 74.38 181 HIS A C 1
ATOM 1484 O O . HIS A 1 181 ? 28.090 -18.824 -12.673 1.00 74.38 181 HIS A O 1
ATOM 1490 N N . PRO A 1 182 ? 29.533 -17.927 -14.154 1.00 77.88 182 PRO A N 1
ATOM 1491 C CA . PRO A 1 182 ? 30.477 -19.052 -14.147 1.00 77.88 182 PRO A CA 1
ATOM 1492 C C . PRO A 1 182 ? 31.129 -19.328 -12.780 1.00 77.88 182 PRO A C 1
ATOM 1494 O O . PRO A 1 182 ? 31.687 -20.403 -12.565 1.00 77.88 182 PRO A O 1
ATOM 1497 N N . GLU A 1 183 ? 31.059 -18.382 -11.846 1.00 76.62 183 GLU A N 1
ATOM 1498 C CA . GLU A 1 183 ? 31.496 -18.514 -10.456 1.00 76.62 183 GLU A CA 1
ATOM 1499 C C . GLU A 1 183 ? 30.601 -19.434 -9.605 1.00 76.62 183 GLU A C 1
ATOM 1501 O O . GLU A 1 183 ? 31.010 -19.870 -8.527 1.00 76.62 183 GLU A O 1
ATOM 1506 N N . LEU A 1 184 ? 29.389 -19.754 -10.072 1.00 73.19 184 LEU A N 1
ATOM 1507 C CA . LEU A 1 184 ? 28.422 -20.572 -9.345 1.00 73.19 184 LEU A CA 1
ATOM 1508 C C . LEU A 1 184 ? 28.412 -22.017 -9.858 1.00 73.19 184 LEU A C 1
ATOM 1510 O O . LEU A 1 184 ? 28.235 -22.289 -11.042 1.00 73.19 184 LEU A O 1
ATOM 1514 N N . THR A 1 185 ? 28.529 -22.981 -8.942 1.00 66.19 185 THR A N 1
ATOM 1515 C CA . THR A 1 185 ? 28.331 -24.403 -9.264 1.00 66.19 185 THR A CA 1
ATOM 1516 C C . THR A 1 185 ? 26.878 -24.788 -9.007 1.00 66.19 185 THR A C 1
ATOM 1518 O O . THR A 1 185 ? 26.476 -25.014 -7.867 1.00 66.19 185 THR A O 1
ATOM 1521 N N . LEU A 1 186 ? 26.082 -24.877 -10.069 1.00 64.06 186 LEU A N 1
ATOM 1522 C CA . LEU A 1 186 ? 24.686 -25.302 -9.979 1.00 64.06 186 LEU A CA 1
ATOM 1523 C C . LEU A 1 186 ? 24.609 -26.834 -10.010 1.00 64.06 186 LEU A C 1
ATOM 1525 O O . LEU A 1 186 ? 25.073 -27.471 -10.955 1.00 64.06 186 LEU A O 1
ATOM 1529 N N . ARG A 1 187 ? 24.026 -27.434 -8.967 1.00 62.00 187 ARG A N 1
ATOM 1530 C CA . ARG A 1 187 ? 23.705 -28.867 -8.911 1.00 62.00 187 ARG A CA 1
ATOM 1531 C C . ARG A 1 187 ? 22.201 -29.056 -8.997 1.00 62.00 187 ARG A C 1
ATOM 1533 O O . ARG A 1 187 ? 21.471 -28.564 -8.144 1.00 62.00 187 ARG A O 1
ATOM 1540 N N . ASP A 1 188 ? 21.771 -29.808 -9.999 1.00 62.47 188 ASP A N 1
ATOM 1541 C CA . ASP A 1 188 ? 20.394 -30.265 -10.119 1.00 62.47 188 ASP A CA 1
ATOM 1542 C C . ASP A 1 188 ? 20.228 -31.579 -9.334 1.00 62.47 188 ASP A C 1
ATOM 1544 O O . ASP A 1 188 ? 20.930 -32.554 -9.602 1.00 62.47 188 ASP A O 1
ATOM 1548 N N . ILE A 1 189 ? 19.363 -31.585 -8.315 1.00 60.75 189 ILE A N 1
ATOM 1549 C CA . ILE A 1 189 ? 19.094 -32.745 -7.442 1.00 60.75 189 ILE A CA 1
ATOM 1550 C C . ILE A 1 189 ? 17.639 -33.176 -7.634 1.00 60.75 189 ILE A C 1
ATOM 1552 O O . ILE A 1 189 ? 16.877 -33.314 -6.678 1.00 60.75 189 ILE A O 1
ATOM 1556 N N . ILE A 1 190 ? 17.221 -33.331 -8.886 1.00 60.59 190 ILE A N 1
ATOM 1557 C CA . ILE A 1 190 ? 15.881 -33.814 -9.194 1.00 60.59 190 ILE A CA 1
ATOM 1558 C C . ILE A 1 190 ? 15.973 -35.268 -9.649 1.00 60.59 190 ILE A C 1
ATOM 1560 O O . ILE A 1 190 ? 16.628 -35.597 -10.636 1.00 60.59 190 ILE A O 1
ATOM 1564 N N . THR A 1 191 ? 15.346 -36.155 -8.879 1.00 57.28 191 THR A N 1
ATOM 1565 C CA . THR A 1 191 ? 15.275 -37.590 -9.159 1.00 57.28 191 THR A CA 1
ATOM 1566 C C . THR A 1 191 ? 14.135 -37.897 -10.136 1.00 57.28 191 THR A C 1
ATOM 1568 O O . THR A 1 191 ? 13.133 -37.181 -10.202 1.00 57.28 191 THR A O 1
ATOM 1571 N N . SER A 1 192 ? 14.273 -38.988 -10.896 1.00 55.03 192 SER A N 1
ATOM 1572 C CA . SER A 1 192 ? 13.292 -39.447 -11.896 1.00 55.03 192 SER A CA 1
ATOM 1573 C C . SER A 1 192 ? 11.930 -39.859 -11.316 1.00 55.03 192 SER A C 1
ATOM 1575 O O . SER A 1 192 ? 10.994 -40.065 -12.078 1.00 55.03 192 SER A O 1
ATOM 1577 N N . ASP A 1 193 ? 11.813 -39.947 -9.988 1.00 58.53 193 ASP A N 1
ATOM 1578 C CA . ASP A 1 193 ? 10.599 -40.306 -9.236 1.00 58.53 193 ASP A CA 1
ATOM 1579 C C . ASP A 1 193 ? 9.810 -39.073 -8.761 1.00 58.53 193 ASP A C 1
ATOM 1581 O O . ASP A 1 193 ? 9.202 -39.061 -7.690 1.00 58.53 193 ASP A O 1
ATOM 1585 N N . THR A 1 194 ? 9.829 -37.986 -9.530 1.00 56.97 194 THR A N 1
ATOM 1586 C CA . THR A 1 194 ? 9.098 -36.770 -9.162 1.00 56.97 194 THR A CA 1
ATOM 1587 C C . THR A 1 194 ? 7.596 -36.947 -9.430 1.00 56.97 194 THR A C 1
ATOM 1589 O O . THR A 1 194 ? 7.201 -37.090 -10.594 1.00 56.97 194 THR A O 1
ATOM 1592 N N . PRO A 1 195 ? 6.736 -36.938 -8.388 1.00 56.53 195 PRO A N 1
ATOM 1593 C CA . PRO A 1 195 ? 5.300 -37.128 -8.558 1.00 56.53 195 PRO A CA 1
ATOM 1594 C C . PRO A 1 195 ? 4.686 -35.980 -9.364 1.00 56.53 195 PRO A C 1
ATOM 1596 O O . PRO A 1 195 ? 5.215 -34.866 -9.392 1.00 56.53 195 PRO A O 1
ATOM 1599 N N . ALA A 1 196 ? 3.544 -36.247 -10.000 1.00 56.97 196 ALA A N 1
ATOM 1600 C CA . ALA A 1 196 ? 2.780 -35.215 -10.691 1.00 56.97 196 ALA A CA 1
ATOM 1601 C C . ALA A 1 196 ? 2.464 -34.057 -9.731 1.00 56.97 196 ALA A C 1
ATOM 1603 O O . ALA A 1 196 ? 1.994 -34.274 -8.610 1.00 56.97 196 ALA A O 1
ATOM 1604 N N . CYS A 1 197 ? 2.731 -32.831 -10.173 1.00 53.69 197 CYS A N 1
ATOM 1605 C CA . CYS A 1 197 ? 2.503 -31.625 -9.393 1.00 53.69 197 CYS A CA 1
ATOM 1606 C C . CYS A 1 197 ? 1.324 -30.828 -9.963 1.00 53.69 197 CYS A C 1
ATOM 1608 O O . CYS A 1 197 ? 1.098 -30.777 -11.171 1.00 53.69 197 CYS A O 1
ATOM 1610 N N . PHE A 1 198 ? 0.557 -30.204 -9.071 1.00 48.03 198 PHE A N 1
ATOM 1611 C CA . PHE A 1 198 ? -0.496 -29.264 -9.447 1.00 48.03 198 PHE A CA 1
ATOM 1612 C C . PHE A 1 198 ? 0.123 -27.867 -9.560 1.00 48.03 198 PHE A C 1
ATOM 1614 O O . PHE A 1 198 ? 0.821 -27.434 -8.643 1.00 48.03 198 PHE A O 1
ATOM 1621 N N . GLY A 1 199 ? -0.112 -27.166 -10.669 1.00 51.12 199 GLY A N 1
ATOM 1622 C CA . GLY A 1 199 ? 0.471 -25.849 -10.926 1.00 51.12 199 GLY A CA 1
ATOM 1623 C C . GLY A 1 199 ? -0.434 -24.960 -11.776 1.00 51.12 199 GLY A C 1
ATOM 1624 O O . GLY A 1 199 ? -1.387 -25.437 -12.385 1.00 51.12 199 GLY A O 1
ATOM 1625 N N . LEU A 1 200 ? -0.134 -23.661 -11.795 1.00 44.56 200 LEU A N 1
ATOM 1626 C CA . LEU A 1 200 ? -0.850 -22.666 -12.596 1.00 44.56 200 LEU A CA 1
ATOM 1627 C C . LEU A 1 200 ? -0.390 -22.728 -14.063 1.00 44.56 200 LEU A C 1
ATOM 1629 O O . LEU A 1 200 ? 0.812 -22.584 -14.315 1.00 44.56 200 LEU A O 1
ATOM 1633 N N . PRO A 1 201 ? -1.295 -22.897 -15.041 1.00 44.78 201 PRO A N 1
ATOM 1634 C CA . PRO A 1 201 ? -0.928 -22.796 -16.445 1.00 44.78 201 PRO A CA 1
ATOM 1635 C C . PRO A 1 201 ? -0.707 -21.323 -16.827 1.00 44.78 201 PRO A C 1
ATOM 1637 O O . PRO A 1 201 ? -1.445 -20.441 -16.394 1.00 44.78 201 PRO A O 1
ATOM 1640 N N . GLY A 1 202 ? 0.295 -21.050 -17.668 1.00 47.56 202 GLY A N 1
ATOM 1641 C CA . GLY A 1 202 ? 0.338 -19.788 -18.421 1.00 47.56 202 GLY A CA 1
ATOM 1642 C C . GLY A 1 202 ? 1.294 -18.681 -17.967 1.00 47.56 202 GLY A C 1
ATOM 1643 O O . GLY A 1 202 ? 1.211 -17.591 -18.520 1.00 47.56 202 GLY A O 1
ATOM 1644 N N . PHE A 1 203 ? 2.276 -18.921 -17.089 1.00 39.59 203 PHE A N 1
ATOM 1645 C CA . PHE A 1 203 ? 3.464 -18.044 -17.065 1.00 39.59 203 PHE A CA 1
ATOM 1646 C C . PHE A 1 203 ? 4.352 -18.363 -18.279 1.00 39.59 203 PHE A C 1
ATOM 1648 O O . PHE A 1 203 ? 5.381 -19.033 -18.188 1.00 39.59 203 PHE A O 1
ATOM 1655 N N . THR A 1 204 ? 3.878 -17.979 -19.460 1.00 35.25 204 THR A N 1
ATOM 1656 C CA . THR A 1 204 ? 4.658 -17.841 -20.690 1.00 35.25 204 THR A CA 1
ATOM 1657 C C . THR A 1 204 ? 5.005 -16.365 -20.826 1.00 35.25 204 THR A C 1
ATOM 1659 O O . THR A 1 204 ? 4.288 -15.612 -21.479 1.00 35.25 204 THR A O 1
ATOM 1662 N N . GLY A 1 205 ? 6.064 -15.966 -20.132 1.00 30.53 205 GLY A N 1
ATOM 1663 C CA . GLY A 1 205 ? 6.828 -14.749 -20.378 1.00 30.53 205 GLY A CA 1
ATOM 1664 C C . GLY A 1 205 ? 8.281 -15.150 -20.544 1.00 30.53 205 GLY A C 1
ATOM 1665 O O . GLY A 1 205 ? 8.713 -16.017 -19.746 1.00 30.53 205 GLY A O 1
#

Secondary structure (DSSP, 8-state):
--SS--HHHHHHHHHHSTTTTTS--EEEE----HHHHHHHHHTT-SEEEESS--HHHHHHHHHHHHHHHHHHHHHHHHHHHHHHHHHHHHHHHHHHHHHHHHHHHHHHHT-TT----HHHHHHHHHHHHHHHHHHHHHHHHHHHHHHHHSSS------EEE-HHHHHHHHHHHHHHHHHH-TT--------TT---EEE-S----

Nearest PDB structures (foldseek):
  3to5-assembly1_A  TM=8.573E-01  e=3.319E-03  Vibrio cholerae
  2fmk-assembly1_A  TM=8.600E-01  e=6.424E-03  Salmonella enterica subsp. enterica serovar Typhimurium str. LT2
  8wiw-assembly1_h  TM=8.515E-01  e=1.020E-02  Salmonella enterica subsp. enterica serovar Typhimurium str. LT2
  2id7-assembly1_A  TM=8.531E-01  e=1.730E-02  Escherichia coli
  1e6l-assembly1_A  TM=7.532E-01  e=6.862E-03  Escherichia coli

Foldseek 3Di:
DDDPDDVVRVLVVQCVDPVSVLQADEAEEQDPDPVVVVVVVVVVHNYYDYPPDDPVVVVVSVVVRVVVSVVVVVVVVVVVVVVVVVVVVVLCVQLVVLVVLLVVLVVQVPDPVDDDDPVRVVVSVVSNVVSVVSNVVVVVVVVVVVQVPDPPHDPQDFDFDDPVVVVVVVVVVQVVVCVVPVVDDDDDPDDPPDDTDRDDPDPPD

pLDDT: mean 76.72, std 15.65, range [30.53, 94.19]

Radius of gyration: 31.24 Å; Cα contacts (8 Å, |Δi|>4): 99; chains: 1; bounding box: 65×59×81 Å